Protein AF-0000000072580275 (afdb_homodimer)

pLDDT: mean 85.54, std 25.18, range [23.84, 98.94]

Secondary structure (DSSP, 8-state):
----------------------------------EEEEEEE-HHHHTTSS--HHHHHHHHHHHHTT-EEEEEEEE-SSHHHHHHHHHHHHHHT-SEEEEES--SSSTT--HHHHHHTT-SEE-HHHHHHHHHHHHTT-TTGGG----EEES-SSTT--EEEEE-SSHHHHHHHHHHHHHHHHHHHHHH-/----------------------------------EEEEEEE-HHHHTTSS--HHHHHHHHHHHHTT-EEEEEEEE-SSHHHHHHHHHHHHHHT-SEEEEES--SSSTT--HHHHHHTT-SEE-HHHHHHHHHHHHTT-TTGGG----EEES-SSTT--EEEEE-SSHHHHHHHHHHHHHHHHHHHHHH-

Solvent-accessible surface area (backbone atoms only — not comparable to full-atom values): 20279 Å² total; per-residue (Å²): 137,84,79,79,78,77,76,75,77,73,76,72,72,71,72,74,74,72,72,70,70,71,70,71,76,64,67,72,73,69,62,71,60,54,24,27,34,38,38,31,28,32,53,52,41,55,70,64,77,36,80,69,56,59,57,53,53,51,48,52,55,41,42,75,72,62,31,47,72,80,43,80,46,66,32,44,56,32,56,63,60,47,41,53,52,52,52,49,41,55,73,69,53,29,37,29,38,38,33,32,18,26,18,48,66,49,84,46,29,30,45,33,66,48,48,62,74,62,38,71,43,75,38,62,69,58,42,47,49,28,37,57,53,28,50,77,78,33,81,56,40,40,57,38,54,42,44,34,25,23,46,38,84,39,66,71,19,23,39,36,38,42,23,34,69,44,62,68,44,32,50,35,36,48,54,48,48,63,70,46,36,71,69,52,48,62,43,24,78,131,85,75,78,75,72,77,70,76,71,75,74,72,71,73,74,75,74,70,71,71,70,72,73,77,66,69,73,75,70,62,69,62,55,24,27,34,38,39,32,29,31,53,51,42,54,71,63,78,37,80,69,55,58,57,53,53,50,49,51,55,41,42,75,72,62,31,47,71,79,44,79,46,67,32,43,57,32,55,65,60,46,42,51,51,53,52,49,43,54,72,71,54,31,38,29,38,38,33,32,20,27,16,48,85,52,93,45,30,31,44,33,66,50,49,61,73,62,38,71,43,75,37,61,43,45,40,49,48,28,39,57,54,27,49,77,80,34,93,63,40,73,57,46,56,42,45,35,25,22,47,38,55,41,67,71,18,26,40,38,37,43,22,36,68,44,61,67,45,32,50,34,35,49,53,49,48,64,62,37,36,70,68,50,49,65,39,23,77

Organism: Corynebacterium urealyticum (strain ATCC 43042 / DSM 7109) (NCBI:txid504474)

Nearest PDB structures (foldseek):
  4twg-assembly1_A  TM=9.268E-01  e=1.876E-14  Mycobacterium ulcerans Agy99
  8byr-assembly1_F  TM=9.409E-01  e=1.252E-13  Mycolicibacterium smegmatis
  4twg-assembly2_F  TM=9.055E-01  e=4.163E-13  Mycobacterium ulcerans Agy99
  4lhb-assembly1_C  TM=9.079E-01  e=1.494E-10  Pyrococcus furiosus DSM 3638
  1di7-assembly1_A  TM=8.496E-01  e=2.268E-09  Escherichia coli

Foldseek 3Di:
DDDPPPVPPPPPPPPPPCPVPPPVCCVVCVVLAQEEEEEEEAPCVVVPVDPPPLQVVLVVLSVVLRYHYPYGYYDYFAQVRLLVVVVVCLVVLHQEYEYEALFADDPRSCNQVSVVVQADFWDVVLVVQLLVLLVVPDPCSVRGNWTWHWSDQAASIHIYTYFYNDSSRSVSSVVSCSVCVVVSVVRHD/DPDPPPPPPPPPVPPPPPPPPPPPPCPVCVVLAQEEEEEEEAPCCVVPVDPPPLQVVLVVVSVVLRYHYPYGYYDYFAQVRLLVVVVVCLVVLHQEYEYEALFADDPRSCNQVSVVVQADFWDVVLVVQLLVLLVVPPVCSVRGNWTWHWSDQAASIHTYTYFYNDSSRSVSSVVSCSVCVVVSVVRHD

Radius of gyration: 34.38 Å; Cα contacts (8 Å, |Δi|>4): 688; chains: 2; bounding box: 122×124×110 Å

InterPro domains:
  IPR001453 MoaB/Mog domain [PF00994] (38-178)
  IPR001453 MoaB/Mog domain [SM00852] (37-184)
  IPR036425 MoaB/Mog-like domain superfamily [G3DSA:3.40.980.10] (28-189)
  IPR036425 MoaB/Mog-like domain superfamily [SSF53218] (35-188)
  IPR051920 Molybdopterin Adenylyltransferase/MoaC-Related [PTHR43764] (35-181)

Sequence (378 aa):
MSGTDQHNNAAQRKSADTTQRKIADSRDDTAHRKSAKIVVVSDRIAGGERENTIGQDAAAILQEAGFSVTDLLVVPEGAEPIRKELERGIADGVTLLLTCGGTGLGPRNLTPEETLKVISTRLETVETQVLVEGLKNTPKASMSRGVIGLTSREPGGTLVVNASSSSGGMRDCLKVILAVWPSISGWIRMSGTDQHNNAAQRKSADTTQRKIADSRDDTAHRKSAKIVVVSDRIAGGERENTIGQDAAAILQEAGFSVTDLLVVPEGAEPIRKELERGIADGVTLLLTCGGTGLGPRNLTPEETLKVISTRLETVETQVLVEGLKNTPKASMSRGVIGLTSREPGGTLVVNASSSSGGMRDCLKVILAVWPSISGWIR

Structure (mmCIF, N/CA/C/O backbone):
data_AF-0000000072580275-model_v1
#
loop_
_entity.id
_entity.type
_entity.pdbx_description
1 polymer 'Putative molybdopterin biosynthesis enzyme'
#
loop_
_atom_site.group_PDB
_atom_site.id
_atom_site.type_symbol
_atom_site.label_atom_id
_atom_site.label_alt_id
_atom_site.label_comp_id
_atom_site.label_asym_id
_atom_site.label_entity_id
_atom_site.label_seq_id
_atom_site.pdbx_PDB_ins_code
_atom_site.Cartn_x
_atom_site.Cartn_y
_atom_site.Cartn_z
_atom_site.occupancy
_atom_site.B_iso_or_equiv
_atom_site.auth_seq_id
_atom_site.auth_comp_id
_atom_site.auth_asym_id
_atom_site.auth_atom_id
_atom_site.pdbx_PDB_model_num
ATOM 1 N N . MET A 1 1 ? 51.438 -92.312 -39.844 1 28.88 1 MET A N 1
ATOM 2 C CA . MET A 1 1 ? 50.219 -91.938 -40.531 1 28.88 1 MET A CA 1
ATOM 3 C C . MET A 1 1 ? 49.406 -90.938 -39.656 1 28.88 1 MET A C 1
ATOM 5 O O . MET A 1 1 ? 48.312 -91.25 -39.219 1 28.88 1 MET A O 1
ATOM 9 N N . SER A 1 2 ? 50.156 -90.25 -38.688 1 30.02 2 SER A N 1
ATOM 10 C CA . SER A 1 2 ? 49.812 -89.438 -37.5 1 30.02 2 SER A CA 1
ATOM 11 C C . SER A 1 2 ? 49 -88.188 -37.906 1 30.02 2 SER A C 1
ATOM 13 O O . SER A 1 2 ? 49.375 -87.5 -38.844 1 30.02 2 SER A O 1
ATOM 15 N N . GLY A 1 3 ? 47.688 -88.188 -37.656 1 27.08 3 GLY A N 1
ATOM 16 C CA . GLY A 1 3 ? 46.469 -87.438 -37.875 1 27.08 3 GLY A CA 1
ATOM 17 C C . GLY A 1 3 ? 46.531 -86 -37.344 1 27.08 3 GLY A C 1
ATOM 18 O O . GLY A 1 3 ? 46.844 -85.812 -36.188 1 27.08 3 GLY A O 1
ATOM 19 N N . THR A 1 4 ? 47 -85.062 -38.188 1 30.25 4 THR A N 1
ATOM 20 C CA . THR A 1 4 ? 47.219 -83.625 -38.094 1 30.25 4 THR A CA 1
ATOM 21 C C . THR A 1 4 ? 45.938 -82.875 -37.719 1 30.25 4 THR A C 1
ATOM 23 O O . THR A 1 4 ? 45 -82.812 -38.531 1 30.25 4 THR A O 1
ATOM 26 N N . ASP A 1 5 ? 45.438 -83.188 -36.469 1 28.62 5 ASP A N 1
ATOM 27 C CA . ASP A 1 5 ? 44.156 -82.688 -35.938 1 28.62 5 ASP A CA 1
ATOM 28 C C . ASP A 1 5 ? 44.156 -81.188 -35.938 1 28.62 5 ASP A C 1
ATOM 30 O O . ASP A 1 5 ? 44.969 -80.562 -35.219 1 28.62 5 ASP A O 1
ATOM 34 N N . GLN A 1 6 ? 44.062 -80.5 -37.156 1 27.66 6 GLN A N 1
ATOM 35 C CA . GLN A 1 6 ? 43.969 -79.125 -37.406 1 27.66 6 GLN A CA 1
ATOM 36 C C . GLN A 1 6 ? 42.812 -78.5 -36.625 1 27.66 6 GLN A C 1
ATOM 38 O O . GLN A 1 6 ? 41.625 -78.688 -36.969 1 27.66 6 GLN A O 1
ATOM 43 N N . HIS A 1 7 ? 42.781 -78.625 -35.25 1 29.89 7 HIS A N 1
ATOM 44 C CA . HIS A 1 7 ? 41.719 -78.125 -34.406 1 29.89 7 HIS A CA 1
ATOM 45 C C . HIS A 1 7 ? 41.531 -76.625 -34.656 1 29.89 7 HIS A C 1
ATOM 47 O O . HIS A 1 7 ? 42.438 -75.812 -34.406 1 29.89 7 HIS A O 1
ATOM 53 N N . ASN A 1 8 ? 40.875 -76.25 -35.812 1 25.53 8 ASN A N 1
ATOM 54 C CA . ASN A 1 8 ? 40.438 -74.938 -36.219 1 25.53 8 ASN A CA 1
ATOM 55 C C . ASN A 1 8 ? 39.656 -74.25 -35.094 1 25.53 8 ASN A C 1
ATOM 57 O O . ASN A 1 8 ? 38.594 -74.688 -34.688 1 25.53 8 ASN A O 1
ATOM 61 N N . ASN A 1 9 ? 40.406 -73.75 -34.062 1 27.16 9 ASN A N 1
ATOM 62 C CA . ASN A 1 9 ? 39.938 -72.938 -32.938 1 27.16 9 ASN A CA 1
ATOM 63 C C . ASN A 1 9 ? 39.094 -71.75 -33.406 1 27.16 9 ASN A C 1
ATOM 65 O O . ASN A 1 9 ? 39.625 -70.812 -33.969 1 27.16 9 ASN A O 1
ATOM 69 N N . ALA A 1 10 ? 37.969 -72.125 -34.125 1 25.81 10 ALA A N 1
ATOM 70 C CA . ALA A 1 10 ? 36.969 -71.125 -34.5 1 25.81 10 ALA A CA 1
ATOM 71 C C . ALA A 1 10 ? 36.688 -70.188 -33.344 1 25.81 10 ALA A C 1
ATOM 73 O O . ALA A 1 10 ? 36.312 -70.625 -32.25 1 25.81 10 ALA A O 1
ATOM 74 N N . ALA A 1 11 ? 37.5 -69.062 -33.25 1 26.55 11 ALA A N 1
ATOM 75 C CA . ALA A 1 11 ? 37.375 -67.812 -32.531 1 26.55 11 ALA A CA 1
ATOM 76 C C . ALA A 1 11 ? 35.938 -67.25 -32.594 1 26.55 11 ALA A C 1
ATOM 78 O O . ALA A 1 11 ? 35.5 -66.875 -33.688 1 26.55 11 ALA A O 1
ATOM 79 N N . GLN A 1 12 ? 34.938 -68 -31.938 1 25.28 12 GLN A N 1
ATOM 80 C CA . GLN A 1 12 ? 33.594 -67.562 -31.719 1 25.28 12 GLN A CA 1
ATOM 81 C C . GLN A 1 12 ? 33.562 -66.062 -31.297 1 25.28 12 GLN A C 1
ATOM 83 O O . GLN A 1 12 ? 34.125 -65.75 -30.25 1 25.28 12 GLN A O 1
ATOM 88 N N . ARG A 1 13 ? 33.812 -65.188 -32.219 1 23.88 13 ARG A N 1
ATOM 89 C CA . ARG A 1 13 ? 33.562 -63.781 -32.031 1 23.88 13 ARG A CA 1
ATOM 90 C C . ARG A 1 13 ? 32.219 -63.531 -31.359 1 23.88 13 ARG A C 1
ATOM 92 O O . ARG A 1 13 ? 31.172 -63.75 -31.984 1 23.88 13 ARG A O 1
ATOM 99 N N . LYS A 1 14 ? 32 -64.188 -30.203 1 27.86 14 LYS A N 1
ATOM 100 C CA . LYS A 1 14 ? 30.797 -63.75 -29.469 1 27.86 14 LYS A CA 1
ATOM 101 C C . LYS A 1 14 ? 30.562 -62.25 -29.578 1 27.86 14 LYS A C 1
ATOM 103 O O . LYS A 1 14 ? 31.438 -61.469 -29.203 1 27.86 14 LYS A O 1
ATOM 108 N N . SER A 1 15 ? 29.984 -61.875 -30.734 1 26.22 15 SER A N 1
ATOM 109 C CA . SER A 1 15 ? 29.438 -60.531 -30.891 1 26.22 15 SER A CA 1
ATOM 110 C C . SER A 1 15 ? 28.734 -60.062 -29.625 1 26.22 15 SER A C 1
ATOM 112 O O . SER A 1 15 ? 27.859 -60.75 -29.094 1 26.22 15 SER A O 1
ATOM 114 N N . ALA A 1 16 ? 29.5 -59.438 -28.656 1 29.45 16 ALA A N 1
ATOM 115 C CA . ALA A 1 16 ? 28.984 -58.656 -27.531 1 29.45 16 ALA A CA 1
ATOM 116 C C . ALA A 1 16 ? 27.703 -57.938 -27.891 1 29.45 16 ALA A C 1
ATOM 118 O O . ALA A 1 16 ? 27.703 -57.094 -28.812 1 29.45 16 ALA A O 1
ATOM 119 N N . ASP A 1 17 ? 26.562 -58.719 -27.938 1 28.27 17 ASP A N 1
ATOM 120 C CA . ASP A 1 17 ? 25.234 -58.094 -27.906 1 28.27 17 ASP A CA 1
ATOM 121 C C . ASP A 1 17 ? 25.219 -56.875 -27.016 1 28.27 17 ASP A C 1
ATOM 123 O O . ASP A 1 17 ? 25.406 -56.969 -25.797 1 28.27 17 ASP A O 1
ATOM 127 N N . THR A 1 18 ? 25.938 -55.781 -27.422 1 29.75 18 THR A N 1
ATOM 128 C CA . THR A 1 18 ? 25.703 -54.469 -26.812 1 29.75 18 THR A CA 1
ATOM 129 C C . THR A 1 18 ? 24.219 -54.219 -26.609 1 29.75 18 THR A C 1
ATOM 131 O O . THR A 1 18 ? 23.484 -54.031 -27.578 1 29.75 18 THR A O 1
ATOM 134 N N . THR A 1 19 ? 23.516 -55.125 -25.922 1 28.88 19 THR A N 1
ATOM 135 C CA . THR A 1 19 ? 22.188 -54.688 -25.516 1 28.88 19 THR A CA 1
ATOM 136 C C . THR A 1 19 ? 22.219 -53.219 -25.047 1 28.88 19 THR A C 1
ATOM 138 O O . THR A 1 19 ? 22.781 -52.906 -23.984 1 28.88 19 THR A O 1
ATOM 141 N N . GLN A 1 20 ? 22.531 -52.25 -25.906 1 30.12 20 GLN A N 1
ATOM 142 C CA . GLN A 1 20 ? 22.203 -50.875 -25.578 1 30.12 20 GLN A CA 1
ATOM 143 C C . GLN A 1 20 ? 20.844 -50.75 -24.891 1 30.12 20 GLN A C 1
ATOM 145 O O . GLN A 1 20 ? 19.812 -51.031 -25.5 1 30.12 20 GLN A O 1
ATOM 150 N N . ARG A 1 21 ? 20.766 -51.281 -23.656 1 29.23 21 ARG A N 1
ATOM 151 C CA . ARG A 1 21 ? 19.594 -50.875 -22.891 1 29.23 21 ARG A CA 1
ATOM 152 C C . ARG A 1 21 ? 19.203 -49.438 -23.219 1 29.23 21 ARG A C 1
ATOM 154 O O . ARG A 1 21 ? 19.969 -48.5 -22.984 1 29.23 21 ARG A O 1
ATOM 161 N N . LYS A 1 22 ? 18.391 -49.25 -24.266 1 31.67 22 LYS A N 1
ATOM 162 C CA . LYS A 1 22 ? 17.609 -48.031 -24.359 1 31.67 22 LYS A CA 1
ATOM 163 C C . LYS A 1 22 ? 17.219 -47.531 -22.969 1 31.67 22 LYS A C 1
ATOM 165 O O . LYS A 1 22 ? 16.453 -48.156 -22.266 1 31.67 22 LYS A O 1
ATOM 170 N N . ILE A 1 23 ? 18.172 -47.062 -22.172 1 31.95 23 ILE A N 1
ATOM 171 C CA . ILE A 1 23 ? 17.688 -46.219 -21.094 1 31.95 23 ILE A CA 1
ATOM 172 C C . ILE A 1 23 ? 16.453 -45.438 -21.562 1 31.95 23 ILE A C 1
ATOM 174 O O . ILE A 1 23 ? 16.531 -44.625 -22.469 1 31.95 23 ILE A O 1
ATOM 178 N N . ALA A 1 24 ? 15.359 -46.125 -21.688 1 32.94 24 ALA A N 1
ATOM 179 C CA . ALA A 1 24 ? 14.109 -45.375 -21.781 1 32.94 24 ALA A CA 1
ATOM 180 C C . ALA A 1 24 ? 14.156 -44.125 -20.922 1 32.94 24 ALA A C 1
ATOM 182 O O . ALA A 1 24 ? 14.305 -44.188 -19.703 1 32.94 24 ALA A O 1
ATOM 183 N N . ASP A 1 25 ? 14.883 -43.094 -21.297 1 33.78 25 ASP A N 1
ATOM 184 C CA . ASP A 1 25 ? 14.703 -41.75 -20.797 1 33.78 25 ASP A CA 1
ATOM 185 C C . ASP A 1 25 ? 13.242 -41.469 -20.453 1 33.78 25 ASP A C 1
ATOM 187 O O . ASP A 1 25 ? 12.477 -41 -21.297 1 33.78 25 ASP A O 1
ATOM 191 N N . SER A 1 26 ? 12.43 -42.406 -20.062 1 34.19 26 SER A N 1
ATOM 192 C CA . SER A 1 26 ? 11.125 -42.125 -19.469 1 34.19 26 SER A CA 1
ATOM 193 C C . SER A 1 26 ? 11.18 -40.938 -18.516 1 34.19 26 SER A C 1
ATOM 195 O O . SER A 1 26 ? 11.125 -41.125 -17.297 1 34.19 26 SER A O 1
ATOM 197 N N . ARG A 1 27 ? 12.273 -40.219 -18.5 1 35.81 27 ARG A N 1
ATOM 198 C CA . ARG A 1 27 ? 12 -39 -17.766 1 35.81 27 ARG A CA 1
ATOM 199 C C . ARG A 1 27 ? 10.555 -38.562 -17.953 1 35.81 27 ARG A C 1
ATOM 201 O O . ARG A 1 27 ? 10.133 -38.312 -19.094 1 35.81 27 ARG A O 1
ATOM 208 N N . ASP A 1 28 ? 9.609 -39.312 -17.391 1 35.88 28 ASP A N 1
ATOM 209 C CA . ASP A 1 28 ? 8.25 -38.844 -17.219 1 35.88 28 ASP A CA 1
ATOM 210 C C . ASP A 1 28 ? 8.195 -37.312 -17.312 1 35.88 28 ASP A C 1
ATOM 212 O O . ASP A 1 28 ? 8.812 -36.625 -16.5 1 35.88 28 ASP A O 1
ATOM 216 N N . ASP A 1 29 ? 8.461 -36.656 -18.359 1 38.41 29 ASP A N 1
ATOM 217 C CA . ASP A 1 29 ? 8.211 -35.281 -18.703 1 38.41 29 ASP A CA 1
ATOM 218 C C . ASP A 1 29 ? 7.105 -34.688 -17.812 1 38.41 29 ASP A C 1
ATOM 220 O O . ASP A 1 29 ? 5.926 -34.781 -18.172 1 38.41 29 ASP A O 1
ATOM 224 N N . THR A 1 30 ? 6.805 -35.156 -16.672 1 39.53 30 THR A N 1
ATOM 225 C CA . THR A 1 30 ? 5.945 -34.375 -15.789 1 39.53 30 THR A CA 1
ATOM 226 C C . THR A 1 30 ? 6.109 -32.875 -16.062 1 39.53 30 THR A C 1
ATOM 228 O O . THR A 1 30 ? 7.109 -32.281 -15.656 1 39.53 30 THR A O 1
ATOM 231 N N . ALA A 1 31 ? 6.293 -32.438 -17.219 1 43.94 31 ALA A N 1
ATOM 232 C CA . ALA A 1 31 ? 6.125 -31.047 -17.625 1 43.94 31 ALA A CA 1
ATOM 233 C C . ALA A 1 31 ? 5.453 -30.234 -16.516 1 43.94 31 ALA A C 1
ATOM 235 O O . ALA A 1 31 ? 4.305 -30.5 -16.156 1 43.94 31 ALA A O 1
ATOM 236 N N . HIS A 1 32 ? 6.086 -30.094 -15.469 1 53.81 32 HIS A N 1
ATOM 237 C CA . HIS A 1 32 ? 5.613 -29.203 -14.422 1 53.81 32 HIS A CA 1
ATOM 238 C C . HIS A 1 32 ? 4.625 -28.172 -14.977 1 53.81 32 HIS A C 1
ATOM 240 O O . HIS A 1 32 ? 5.012 -27.281 -15.742 1 53.81 32 HIS A O 1
ATOM 246 N N . ARG A 1 33 ? 3.334 -28.672 -15.297 1 71.38 33 ARG A N 1
ATOM 247 C CA . ARG A 1 33 ? 2.152 -28.062 -15.898 1 71.38 33 ARG A CA 1
ATOM 248 C C . ARG A 1 33 ? 1.802 -26.75 -15.219 1 71.38 33 ARG A C 1
ATOM 250 O O . ARG A 1 33 ? 2.012 -26.594 -14.016 1 71.38 33 ARG A O 1
ATOM 257 N N . LYS A 1 34 ? 1.713 -25.766 -16.109 1 91.06 34 LYS A N 1
ATOM 258 C CA . LYS A 1 34 ? 1.083 -24.5 -15.75 1 91.06 34 LYS A CA 1
ATOM 259 C C . LYS A 1 34 ? -0.253 -24.734 -15.047 1 91.06 34 LYS A C 1
ATOM 261 O O . LYS A 1 34 ? -1.281 -24.906 -15.703 1 91.06 34 LYS A O 1
ATOM 266 N N . SER A 1 35 ? -0.104 -24.938 -13.711 1 96.88 35 SER A N 1
ATOM 267 C CA . SER A 1 35 ? -1.334 -25.109 -12.945 1 96.88 35 SER A CA 1
ATOM 268 C C . SER A 1 35 ? -1.587 -23.906 -12.031 1 96.88 35 SER A C 1
ATOM 270 O O . SER A 1 35 ? -0.645 -23.25 -11.586 1 96.88 35 SER A O 1
ATOM 272 N N . ALA A 1 36 ? -2.898 -23.656 -11.852 1 98.38 36 ALA A N 1
ATOM 273 C CA . ALA A 1 36 ? -3.246 -22.5 -11.023 1 98.38 36 ALA A CA 1
ATOM 274 C C . ALA A 1 36 ? -4.391 -22.844 -10.07 1 98.38 36 ALA A C 1
ATOM 276 O O . ALA A 1 36 ? -5.34 -23.531 -10.445 1 98.38 36 ALA A O 1
ATOM 277 N N . LYS A 1 37 ? -4.207 -22.438 -8.891 1 98.75 37 LYS A N 1
ATOM 278 C CA . LYS A 1 37 ? -5.297 -22.375 -7.922 1 98.75 37 LYS A CA 1
ATOM 279 C C . LYS A 1 37 ? -5.734 -20.938 -7.695 1 98.75 37 LYS A C 1
ATOM 281 O O . LYS A 1 37 ? -4.902 -20.047 -7.516 1 98.75 37 LYS A O 1
ATOM 286 N N . ILE A 1 38 ? -7.066 -20.719 -7.727 1 98.88 38 ILE A N 1
ATOM 287 C CA . ILE A 1 38 ? -7.637 -19.391 -7.504 1 98.88 38 ILE A CA 1
ATOM 288 C C . ILE A 1 38 ? -8.445 -19.391 -6.211 1 98.88 38 ILE A C 1
ATOM 290 O O . ILE A 1 38 ? -9.328 -20.234 -6.023 1 98.88 38 ILE A O 1
ATOM 294 N N . VAL A 1 39 ? -8.109 -18.484 -5.359 1 98.88 39 VAL A N 1
ATOM 295 C CA . VAL A 1 39 ? -8.836 -18.312 -4.102 1 98.88 39 VAL A CA 1
ATOM 296 C C . VAL A 1 39 ? -9.406 -16.906 -4.027 1 98.88 39 VAL A C 1
ATOM 298 O O . VAL A 1 39 ? -8.656 -15.93 -3.914 1 98.88 39 VAL A O 1
ATOM 301 N N . VAL A 1 40 ? -10.703 -16.781 -4.102 1 98.81 40 VAL A N 1
ATOM 302 C CA . VAL A 1 40 ? -11.367 -15.492 -3.908 1 98.81 40 VAL A CA 1
ATOM 303 C C . VAL A 1 40 ? -11.633 -15.266 -2.422 1 98.81 40 VAL A C 1
ATOM 305 O O . VAL A 1 40 ? -12.211 -16.125 -1.751 1 98.81 40 VAL A O 1
ATOM 308 N N . VAL A 1 41 ? -11.188 -14.156 -1.914 1 98.69 41 VAL A N 1
ATOM 309 C CA . VAL A 1 41 ? -11.297 -13.82 -0.497 1 98.69 41 VAL A CA 1
ATOM 310 C C . VAL A 1 41 ? -12.297 -12.688 -0.309 1 98.69 41 VAL A C 1
ATOM 312 O O . VAL A 1 41 ? -11.984 -11.523 -0.576 1 98.69 41 VAL A O 1
ATOM 315 N N . SER A 1 42 ? -13.477 -13 0.16 1 98.06 42 SER A N 1
ATOM 316 C CA . SER A 1 42 ? -14.547 -12.016 0.295 1 98.06 42 SER A CA 1
ATOM 317 C C . SER A 1 42 ? -15.672 -12.539 1.182 1 98.06 42 SER A C 1
ATOM 319 O O . SER A 1 42 ? -16.266 -13.578 0.888 1 98.06 42 SER A O 1
ATOM 321 N N . ASP A 1 43 ? -16.016 -11.797 2.197 1 96.94 43 ASP A N 1
ATOM 322 C CA . ASP A 1 43 ? -17.141 -12.148 3.055 1 96.94 43 ASP A CA 1
ATOM 323 C C . ASP A 1 43 ? -18.453 -12.148 2.27 1 96.94 43 ASP A C 1
ATOM 325 O O . ASP A 1 43 ? -19.281 -13.047 2.416 1 96.94 43 ASP A O 1
ATOM 329 N N . ARG A 1 44 ? -18.609 -11.133 1.39 1 94.88 44 ARG A N 1
ATOM 330 C CA . ARG A 1 44 ? -19.875 -10.953 0.671 1 94.88 44 ARG A CA 1
ATOM 331 C C . ARG A 1 44 ? -20.094 -12.078 -0.338 1 94.88 44 ARG A C 1
ATOM 333 O O . ARG A 1 44 ? -21.219 -12.516 -0.551 1 94.88 44 ARG A O 1
ATOM 340 N N . ILE A 1 45 ? -19.078 -12.547 -0.943 1 96.19 45 ILE A N 1
ATOM 341 C CA . ILE A 1 45 ? -19.219 -13.641 -1.907 1 96.19 45 ILE A CA 1
ATOM 342 C C . ILE A 1 45 ? -19.328 -14.969 -1.171 1 96.19 45 ILE A C 1
ATOM 344 O O . ILE A 1 45 ? -20.188 -15.789 -1.501 1 96.19 45 ILE A O 1
ATOM 348 N N . ALA A 1 46 ? -18.516 -15.133 -0.178 1 96 46 ALA A N 1
ATOM 349 C CA . ALA A 1 46 ? -18.562 -16.359 0.608 1 96 46 ALA A CA 1
ATOM 350 C C . ALA A 1 46 ? -19.938 -16.547 1.25 1 96 46 ALA A C 1
ATOM 352 O O . ALA A 1 46 ? -20.406 -17.688 1.387 1 96 46 ALA A O 1
ATOM 353 N N . GLY A 1 47 ? -20.531 -15.406 1.581 1 95.38 47 GLY A N 1
ATOM 354 C CA . GLY A 1 47 ? -21.828 -15.453 2.223 1 95.38 47 GLY A CA 1
ATOM 355 C C . GLY A 1 47 ? -22.984 -15.531 1.234 1 95.38 47 GLY A C 1
ATOM 356 O O . GLY A 1 47 ? -24.141 -15.633 1.632 1 95.38 47 GLY A O 1
ATOM 357 N N . GLY A 1 48 ? -22.703 -15.391 -0.06 1 93.94 48 GLY A N 1
ATOM 358 C CA . GLY A 1 48 ? -23.703 -15.547 -1.103 1 93.94 48 GLY A CA 1
ATOM 359 C C . GLY A 1 48 ? -24.359 -14.234 -1.495 1 93.94 48 GLY A C 1
ATOM 360 O O . GLY A 1 48 ? -25.328 -14.227 -2.268 1 93.94 48 GLY A O 1
ATOM 361 N N . GLU A 1 49 ? -23.875 -13.094 -0.94 1 93 49 GLU A N 1
ATOM 362 C CA . GLU A 1 49 ? -24.469 -11.789 -1.222 1 93 49 GLU A CA 1
ATOM 363 C C . GLU A 1 49 ? -24.078 -11.305 -2.619 1 93 49 GLU A C 1
ATOM 365 O O . GLU A 1 49 ? -24.781 -10.477 -3.207 1 93 49 GLU A O 1
ATOM 370 N N . ARG A 1 50 ? -23.016 -11.805 -3.074 1 91.75 50 ARG A N 1
ATOM 371 C CA . ARG A 1 50 ? -22.516 -11.422 -4.391 1 91.75 50 ARG A CA 1
ATOM 372 C C . ARG A 1 50 ? -22.062 -12.641 -5.184 1 91.75 50 ARG A C 1
ATOM 374 O O . ARG A 1 50 ? -21.562 -13.609 -4.609 1 91.75 50 ARG A O 1
ATOM 381 N N . GLU A 1 51 ? -22.281 -12.602 -6.43 1 92.25 51 GLU A N 1
ATOM 382 C CA . GLU A 1 51 ? -21.797 -13.656 -7.309 1 92.25 51 GLU A CA 1
ATOM 383 C C . GLU A 1 51 ? -20.266 -13.609 -7.434 1 92.25 51 GLU A C 1
ATOM 385 O O . GLU A 1 51 ? -19.672 -12.539 -7.324 1 92.25 51 GLU A O 1
ATOM 390 N N . ASN A 1 52 ? -19.688 -14.758 -7.621 1 93.75 52 ASN A N 1
ATOM 391 C CA . ASN A 1 52 ? -18.234 -14.852 -7.766 1 93.75 52 ASN A CA 1
ATOM 392 C C . ASN A 1 52 ? -17.797 -14.586 -9.203 1 93.75 52 ASN A C 1
ATOM 394 O O . ASN A 1 52 ? -17.234 -15.469 -9.859 1 93.75 52 ASN A O 1
ATOM 398 N N . THR A 1 53 ? -17.906 -13.422 -9.695 1 95.62 53 THR A N 1
ATOM 399 C CA . THR A 1 53 ? -17.547 -13.07 -11.062 1 95.62 53 THR A CA 1
ATOM 400 C C . THR A 1 53 ? -16.031 -12.914 -11.195 1 95.62 53 THR A C 1
ATOM 402 O O . THR A 1 53 ? -15.461 -13.273 -12.227 1 95.62 53 THR A O 1
ATOM 405 N N . ILE A 1 54 ? -15.414 -12.469 -10.195 1 97.25 54 ILE A N 1
ATOM 406 C CA . ILE A 1 54 ? -13.984 -12.203 -10.281 1 97.25 54 ILE A CA 1
ATOM 407 C C . ILE A 1 54 ? -13.219 -13.516 -10.43 1 97.25 54 ILE A C 1
ATOM 409 O O . ILE A 1 54 ? -12.273 -13.602 -11.219 1 97.25 54 ILE A O 1
ATOM 413 N N . GLY A 1 55 ? -13.602 -14.547 -9.711 1 97.88 55 GLY A N 1
ATOM 414 C CA . GLY A 1 55 ? -12.984 -15.859 -9.844 1 97.88 55 GLY A CA 1
ATOM 415 C C . GLY A 1 55 ? -13.141 -16.453 -11.227 1 97.88 55 GLY A C 1
ATOM 416 O O . GLY A 1 55 ? -12.188 -16.984 -11.797 1 97.88 55 GLY A O 1
ATOM 417 N N . GLN A 1 56 ? -14.336 -16.344 -11.75 1 97.56 56 GLN A N 1
ATOM 418 C CA . GLN A 1 56 ? -14.617 -16.859 -13.078 1 97.56 56 GLN A CA 1
ATOM 419 C C . GLN A 1 56 ? -13.812 -16.125 -14.148 1 97.56 56 GLN A C 1
ATOM 421 O O . GLN A 1 56 ? -13.25 -16.75 -15.047 1 97.56 56 GLN A O 1
ATOM 426 N N . ASP A 1 57 ? -13.773 -14.844 -14.023 1 98.25 57 ASP A N 1
ATOM 427 C CA . ASP A 1 57 ? -12.992 -14.031 -14.953 1 98.25 57 ASP A CA 1
ATOM 428 C C . ASP A 1 57 ? -11.508 -14.391 -14.891 1 98.25 57 ASP A C 1
ATOM 430 O O . ASP A 1 57 ? -10.859 -14.547 -15.93 1 98.25 57 ASP A O 1
ATOM 434 N N . ALA A 1 58 ? -10.984 -14.516 -13.68 1 98.75 58 ALA A N 1
ATOM 435 C CA . ALA A 1 58 ? -9.578 -14.883 -13.508 1 98.75 58 ALA A CA 1
ATOM 436 C C . ALA A 1 58 ? -9.281 -16.25 -14.117 1 98.75 58 ALA A C 1
ATOM 438 O O . ALA A 1 58 ? -8.266 -16.422 -14.789 1 98.75 58 ALA A O 1
ATOM 439 N N . ALA A 1 59 ? -10.211 -17.172 -13.891 1 98.62 59 ALA A N 1
ATOM 440 C CA . ALA A 1 59 ? -10.055 -18.516 -14.445 1 98.62 59 ALA A CA 1
ATOM 441 C C . ALA A 1 59 ? -10.008 -18.469 -15.969 1 98.62 59 ALA A C 1
ATOM 443 O O . ALA A 1 59 ? -9.164 -19.141 -16.578 1 98.62 59 ALA A O 1
ATOM 444 N N . ALA A 1 60 ? -10.859 -17.734 -16.531 1 98.56 60 ALA A N 1
ATOM 445 C CA . ALA A 1 60 ? -10.914 -17.625 -17.984 1 98.56 60 ALA A CA 1
ATOM 446 C C . ALA A 1 60 ? -9.617 -17.047 -18.547 1 98.56 60 ALA A C 1
ATOM 448 O O . ALA A 1 60 ? -9.078 -17.578 -19.531 1 98.56 60 ALA A O 1
ATOM 449 N N . ILE A 1 61 ? -9.07 -16.016 -17.938 1 98.69 61 ILE A N 1
ATOM 450 C CA . ILE A 1 61 ? -7.832 -15.367 -18.359 1 98.69 61 ILE A CA 1
ATOM 451 C C . ILE A 1 61 ? -6.676 -16.359 -18.266 1 98.69 61 ILE A C 1
ATOM 453 O O . ILE A 1 61 ? -5.879 -16.484 -19.203 1 98.69 61 ILE A O 1
ATOM 457 N N . LEU A 1 62 ? -6.621 -17.062 -17.156 1 98.56 62 LEU A N 1
ATOM 458 C CA . LEU A 1 62 ? -5.523 -18 -16.922 1 98.56 62 LEU A CA 1
ATOM 459 C C . LEU A 1 62 ? -5.609 -19.188 -17.875 1 98.56 62 LEU A C 1
ATOM 461 O O . LEU A 1 62 ? -4.594 -19.656 -18.391 1 98.56 62 LEU A O 1
ATOM 465 N N . GLN A 1 63 ? -6.848 -19.656 -18.094 1 98.19 63 GLN A N 1
ATOM 466 C CA . GLN A 1 63 ? -7.031 -20.75 -19.031 1 98.19 63 GLN A CA 1
ATOM 467 C C . GLN A 1 63 ? -6.637 -20.344 -20.453 1 98.19 63 GLN A C 1
ATOM 469 O O . GLN A 1 63 ? -5.977 -21.094 -21.156 1 98.19 63 GLN A O 1
ATOM 474 N N . GLU A 1 64 ? -7.012 -19.188 -20.797 1 98.06 64 GLU A N 1
ATOM 475 C CA . GLU A 1 64 ? -6.617 -18.672 -22.094 1 98.06 64 GLU A CA 1
ATOM 476 C C . GLU A 1 64 ? -5.098 -18.578 -22.219 1 98.06 64 GLU A C 1
ATOM 478 O O . GLU A 1 64 ? -4.543 -18.766 -23.297 1 98.06 64 GLU A O 1
ATOM 483 N N . ALA A 1 65 ? -4.445 -18.391 -21.125 1 97.62 65 ALA A N 1
ATOM 484 C CA . ALA A 1 65 ? -2.988 -18.266 -21.094 1 97.62 65 ALA A CA 1
ATOM 485 C C . ALA A 1 65 ? -2.326 -19.625 -20.969 1 97.62 65 ALA A C 1
ATOM 487 O O . ALA A 1 65 ? -1.102 -19.734 -20.859 1 97.62 65 ALA A O 1
ATOM 488 N N . GLY A 1 66 ? -3.111 -20.719 -20.906 1 96.69 66 GLY A N 1
ATOM 489 C CA . GLY A 1 66 ? -2.574 -22.062 -20.953 1 96.69 66 GLY A CA 1
ATOM 490 C C . GLY A 1 66 ? -2.451 -22.703 -19.578 1 96.69 66 GLY A C 1
ATOM 491 O O . GLY A 1 66 ? -1.864 -23.781 -19.453 1 96.69 66 GLY A O 1
ATOM 492 N N . PHE A 1 67 ? -2.951 -22.031 -18.562 1 97.38 67 PHE A N 1
ATOM 493 C CA . PHE A 1 67 ? -2.92 -22.641 -17.234 1 97.38 67 PHE A CA 1
ATOM 494 C C . PHE A 1 67 ? -4.039 -23.656 -17.062 1 97.38 67 PHE A C 1
ATOM 496 O O . PHE A 1 67 ? -5.156 -23.438 -17.547 1 97.38 67 PHE A O 1
ATOM 503 N N . SER A 1 68 ? -3.764 -24.75 -16.422 1 97.69 68 SER A N 1
ATOM 504 C CA . SER A 1 68 ? -4.809 -25.625 -15.891 1 97.69 68 SER A CA 1
ATOM 505 C C . SER A 1 68 ? -5.289 -25.141 -14.531 1 97.69 68 SER A C 1
ATOM 507 O O . SER A 1 68 ? -4.551 -25.219 -13.547 1 97.69 68 SER A O 1
ATOM 509 N N . VAL A 1 69 ? -6.5 -24.641 -14.453 1 98.19 69 VAL A N 1
ATOM 510 C CA . VAL A 1 69 ? -7.047 -24.188 -13.18 1 98.19 69 VAL A CA 1
ATOM 511 C C . VAL A 1 69 ? -7.555 -25.375 -12.375 1 98.19 69 VAL A C 1
ATOM 513 O O . VAL A 1 69 ? -8.594 -25.953 -12.695 1 98.19 69 VAL A O 1
ATOM 516 N N . THR A 1 70 ? -6.859 -25.703 -11.328 1 97.25 70 THR A N 1
ATOM 517 C CA . THR A 1 70 ? -7.145 -26.906 -10.555 1 97.25 70 THR A CA 1
ATOM 518 C C . THR A 1 70 ? -8.273 -26.656 -9.562 1 97.25 70 THR A C 1
ATOM 520 O O . THR A 1 70 ? -9.039 -27.562 -9.242 1 97.25 70 THR A O 1
ATOM 523 N N . ASP A 1 71 ? -8.297 -25.453 -9.031 1 97.75 71 ASP A N 1
ATOM 524 C CA . ASP A 1 71 ? -9.297 -25.078 -8.031 1 97.75 71 ASP A CA 1
ATOM 525 C C . ASP A 1 71 ? -9.688 -23.609 -8.164 1 97.75 71 ASP A C 1
ATOM 527 O O . ASP A 1 71 ? -8.844 -22.766 -8.469 1 97.75 71 ASP A O 1
ATOM 531 N N . LEU A 1 72 ? -10.891 -23.406 -8.031 1 98.25 72 LEU A N 1
ATOM 532 C CA . LEU A 1 72 ? -11.492 -22.094 -7.836 1 98.25 72 LEU A CA 1
ATOM 533 C C . LEU A 1 72 ? -12.398 -22.078 -6.613 1 98.25 72 LEU A C 1
ATOM 535 O O . LEU A 1 72 ? -13.469 -22.688 -6.629 1 98.25 72 LEU A O 1
ATOM 539 N N . LEU A 1 73 ? -11.953 -21.359 -5.586 1 97.88 73 LEU A N 1
ATOM 540 C CA . LEU A 1 73 ? -12.664 -21.391 -4.312 1 97.88 73 LEU A CA 1
ATOM 541 C C . LEU A 1 73 ? -12.922 -19.969 -3.805 1 97.88 73 LEU A C 1
ATOM 543 O O . LEU A 1 73 ? -12.25 -19.031 -4.215 1 97.88 73 LEU A O 1
ATOM 547 N N . VAL A 1 74 ? -13.93 -19.875 -2.979 1 98.5 74 VAL A N 1
ATOM 548 C CA . VAL A 1 74 ? -14.219 -18.641 -2.254 1 98.5 74 VAL A CA 1
ATOM 549 C C . VAL A 1 74 ? -14.078 -18.891 -0.751 1 98.5 74 VAL A C 1
ATOM 551 O O . VAL A 1 74 ? -14.586 -19.875 -0.224 1 98.5 74 VAL A O 1
ATOM 554 N N . VAL A 1 75 ? -13.383 -18.031 -0.095 1 98.62 75 VAL A N 1
ATOM 555 C CA . VAL A 1 75 ? -13.266 -18.125 1.356 1 98.62 75 VAL A CA 1
ATOM 556 C C . VAL A 1 75 ? -13.57 -16.766 1.986 1 98.62 75 VAL A C 1
ATOM 558 O O . VAL A 1 75 ? -13.453 -15.734 1.33 1 98.62 75 VAL A O 1
ATOM 561 N N . PRO A 1 76 ? -14.016 -16.75 3.256 1 98.31 76 PRO A N 1
ATOM 562 C CA . PRO A 1 76 ? -14.195 -15.477 3.955 1 98.31 76 PRO A CA 1
ATOM 563 C C . PRO A 1 76 ? -12.867 -14.789 4.285 1 98.31 76 PRO A C 1
ATOM 565 O O . PRO A 1 76 ? -11.812 -15.43 4.242 1 98.31 76 PRO A O 1
ATOM 568 N N . GLU A 1 77 ? -12.969 -13.477 4.52 1 97.69 77 GLU A N 1
ATOM 569 C CA . GLU A 1 77 ? -11.812 -12.758 5.031 1 97.69 77 GLU A CA 1
ATOM 570 C C . GLU A 1 77 ? -11.359 -13.312 6.375 1 97.69 77 GLU A C 1
ATOM 572 O O . GLU A 1 77 ? -12.125 -14.008 7.055 1 97.69 77 GLU A O 1
ATOM 577 N N . GLY A 1 78 ? -10.102 -12.984 6.762 1 97.56 78 GLY A N 1
ATOM 578 C CA . GLY A 1 78 ? -9.516 -13.5 7.988 1 97.56 78 GLY A CA 1
ATOM 579 C C . GLY A 1 78 ? -8.297 -14.367 7.742 1 97.56 78 GLY A C 1
ATOM 580 O O . GLY A 1 78 ? -8.055 -14.805 6.617 1 97.56 78 GLY A O 1
ATOM 581 N N . ALA A 1 79 ? -7.609 -14.695 8.789 1 98.25 79 ALA A N 1
ATOM 582 C CA . ALA A 1 79 ? -6.305 -15.344 8.68 1 98.25 79 ALA A CA 1
ATOM 583 C C . ALA A 1 79 ? -6.457 -16.828 8.367 1 98.25 79 ALA A C 1
ATOM 585 O O . ALA A 1 79 ? -5.887 -17.328 7.391 1 98.25 79 ALA A O 1
ATOM 586 N N . GLU A 1 80 ? -7.277 -17.484 9.07 1 98.44 80 GLU A N 1
ATOM 587 C CA . GLU A 1 80 ? -7.312 -18.938 9.039 1 98.44 80 GLU A CA 1
ATOM 588 C C . GLU A 1 80 ? -7.797 -19.453 7.688 1 98.44 80 GLU A C 1
ATOM 590 O O . GLU A 1 80 ? -7.172 -20.328 7.09 1 98.44 80 GLU A O 1
ATOM 595 N N . PRO A 1 81 ? -8.945 -18.906 7.195 1 98.5 81 PRO A N 1
ATOM 596 C CA . PRO A 1 81 ? -9.398 -19.438 5.906 1 98.5 81 PRO A CA 1
ATOM 597 C C . PRO A 1 81 ? -8.375 -19.234 4.789 1 98.5 81 PRO A C 1
ATOM 599 O O . PRO A 1 81 ? -8.219 -20.094 3.926 1 98.5 81 PRO A O 1
ATOM 602 N N . ILE A 1 82 ? -7.668 -18.156 4.793 1 98.56 82 ILE A N 1
ATOM 603 C CA . ILE A 1 82 ? -6.676 -17.828 3.775 1 98.56 82 ILE A CA 1
ATOM 604 C C . ILE A 1 82 ? -5.465 -18.75 3.922 1 98.56 82 ILE A C 1
ATOM 606 O O . ILE A 1 82 ? -5.016 -19.359 2.945 1 98.56 82 ILE A O 1
ATOM 610 N N . ARG A 1 83 ? -4.992 -18.859 5.125 1 98.69 83 ARG A N 1
ATOM 611 C CA . ARG A 1 83 ? -3.824 -19.672 5.422 1 98.69 83 ARG A CA 1
ATOM 612 C C . ARG A 1 83 ? -4.035 -21.109 4.957 1 98.69 83 ARG A C 1
ATOM 614 O O . ARG A 1 83 ? -3.162 -21.703 4.32 1 98.69 83 ARG A O 1
ATOM 621 N N . LYS A 1 84 ? -5.156 -21.625 5.273 1 98.69 84 LYS A N 1
ATOM 622 C CA . LYS A 1 84 ? -5.492 -23 4.91 1 98.69 84 LYS A CA 1
ATOM 623 C C . LYS A 1 84 ? -5.383 -23.219 3.402 1 98.69 84 LYS A C 1
ATOM 625 O O . LYS A 1 84 ? -4.793 -24.203 2.949 1 98.69 84 LYS A O 1
ATOM 630 N N . GLU A 1 85 ? -5.914 -22.297 2.648 1 98.56 85 GLU A N 1
ATOM 631 C CA . GLU A 1 85 ? -5.934 -22.469 1.199 1 98.56 85 GLU A CA 1
ATOM 632 C C . GLU A 1 85 ? -4.559 -22.219 0.591 1 98.56 85 GLU A C 1
ATOM 634 O O . GLU A 1 85 ? -4.188 -22.844 -0.399 1 98.56 85 GLU A O 1
ATOM 639 N N . LEU A 1 86 ? -3.801 -21.281 1.157 1 98.75 86 LEU A N 1
ATOM 640 C CA . LEU A 1 86 ?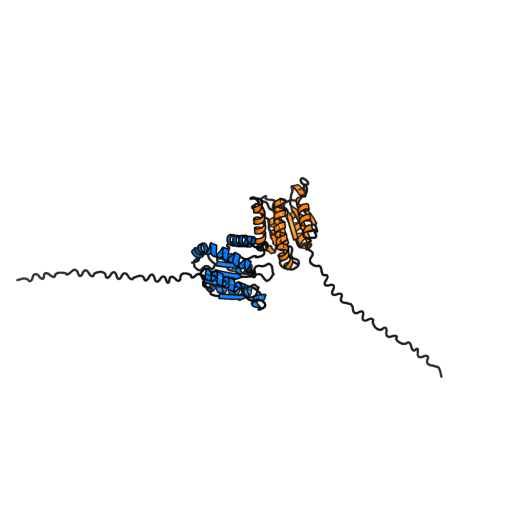 -2.424 -21.094 0.715 1 98.75 86 LEU A CA 1
ATOM 641 C C . LEU A 1 86 ? -1.608 -22.359 0.922 1 98.75 86 LEU A C 1
ATOM 643 O O . LEU A 1 86 ? -0.938 -22.828 -0 1 98.75 86 LEU A O 1
ATOM 647 N N . GLU A 1 87 ? -1.756 -22.922 2.084 1 98.62 87 GLU A N 1
ATOM 648 C CA . GLU A 1 87 ? -1.006 -24.125 2.426 1 98.62 87 GLU A CA 1
ATOM 649 C C . GLU A 1 87 ? -1.418 -25.297 1.546 1 98.62 87 GLU A C 1
ATOM 651 O O . GLU A 1 87 ? -0.568 -26.062 1.08 1 98.62 87 GLU A O 1
ATOM 656 N N . ARG A 1 88 ? -2.686 -25.453 1.348 1 98.44 88 ARG A N 1
ATOM 657 C CA . ARG A 1 88 ? -3.184 -26.531 0.508 1 98.44 88 ARG A CA 1
ATOM 658 C C . ARG A 1 88 ? -2.67 -26.406 -0.921 1 98.44 88 ARG A C 1
ATOM 660 O O . ARG A 1 88 ? -2.252 -27.391 -1.531 1 98.44 88 ARG A O 1
ATOM 667 N N . GLY A 1 89 ? -2.736 -25.188 -1.484 1 97.88 89 GLY A N 1
ATOM 668 C CA . GLY A 1 89 ? -2.232 -24.953 -2.83 1 97.88 89 GLY A CA 1
ATOM 669 C C . GLY A 1 89 ? -0.761 -25.297 -2.98 1 97.88 89 GLY A C 1
ATOM 670 O O . GLY A 1 89 ? -0.358 -25.922 -3.961 1 97.88 89 GLY A O 1
ATOM 671 N N . ILE A 1 90 ? -0.008 -24.875 -2.021 1 97.5 90 ILE A N 1
ATOM 672 C CA . ILE A 1 90 ? 1.429 -25.125 -2.033 1 97.5 90 ILE A CA 1
ATOM 673 C C . ILE A 1 90 ? 1.686 -26.625 -1.918 1 97.5 90 ILE A C 1
ATOM 675 O O . ILE A 1 90 ? 2.508 -27.188 -2.65 1 97.5 90 ILE A O 1
ATOM 679 N N . ALA A 1 91 ? 0.953 -27.266 -1.003 1 97.5 91 ALA A N 1
ATOM 680 C CA . ALA A 1 91 ? 1.09 -28.719 -0.812 1 97.5 91 ALA A CA 1
ATOM 681 C C . ALA A 1 91 ? 0.714 -29.469 -2.082 1 97.5 91 ALA A C 1
ATOM 683 O O . ALA A 1 91 ? 1.323 -30.5 -2.404 1 97.5 91 ALA A O 1
ATOM 684 N N . ASP A 1 92 ? -0.288 -28.984 -2.799 1 96.56 92 ASP A N 1
ATOM 685 C CA . ASP A 1 92 ? -0.761 -29.609 -4.023 1 96.56 92 ASP A CA 1
ATOM 686 C C . ASP A 1 92 ? 0.217 -29.375 -5.176 1 96.56 92 ASP A C 1
ATOM 688 O O . ASP A 1 92 ? 0.099 -30 -6.23 1 96.56 92 ASP A O 1
ATOM 692 N N . GLY A 1 93 ? 1.128 -28.438 -5.031 1 95.12 93 GLY A N 1
ATOM 693 C CA . GLY A 1 93 ? 2.193 -28.219 -5.996 1 95.12 93 GLY A CA 1
ATOM 694 C C . GLY A 1 93 ? 1.762 -27.375 -7.18 1 95.12 93 GLY A C 1
ATOM 695 O O . GLY A 1 93 ? 2.275 -27.531 -8.289 1 95.12 93 GLY A O 1
ATOM 696 N N . VAL A 1 94 ? 0.81 -26.531 -6.957 1 96.62 94 VAL A N 1
ATOM 697 C CA . VAL A 1 94 ? 0.425 -25.656 -8.055 1 96.62 94 VAL A CA 1
ATOM 698 C C . VAL A 1 94 ? 1.553 -24.672 -8.352 1 96.62 94 VAL A C 1
ATOM 700 O O . VAL A 1 94 ? 2.27 -24.25 -7.441 1 96.62 94 VAL A O 1
ATOM 703 N N . THR A 1 95 ? 1.655 -24.297 -9.609 1 97.12 95 THR A N 1
ATOM 704 C CA . THR A 1 95 ? 2.73 -23.391 -9.984 1 97.12 95 THR A CA 1
ATOM 705 C C . THR A 1 95 ? 2.316 -21.938 -9.742 1 97.12 95 THR A C 1
ATOM 707 O O . THR A 1 95 ? 3.168 -21.062 -9.547 1 97.12 95 THR A O 1
ATOM 710 N N . LEU A 1 96 ? 1.011 -21.641 -9.789 1 98.31 96 LEU A N 1
ATOM 711 C CA . LEU A 1 96 ? 0.474 -20.312 -9.539 1 98.31 96 LEU A CA 1
ATOM 712 C C . LEU A 1 96 ? -0.672 -20.375 -8.539 1 98.31 96 LEU A C 1
ATOM 714 O O . LEU A 1 96 ? -1.634 -21.125 -8.727 1 98.31 96 LEU A O 1
ATOM 718 N N . LEU A 1 97 ? -0.534 -19.719 -7.496 1 98.81 97 LEU A N 1
ATOM 719 C CA . LEU A 1 97 ? -1.593 -19.516 -6.512 1 98.81 97 LEU A CA 1
ATOM 720 C C . LEU A 1 97 ? -2.045 -18.062 -6.48 1 98.81 97 LEU A C 1
ATOM 722 O O . LEU A 1 97 ? -1.317 -17.188 -5.992 1 98.81 97 LEU A O 1
ATOM 726 N N . LEU A 1 98 ? -3.219 -17.812 -6.969 1 98.88 98 LEU A N 1
ATOM 727 C CA . LEU A 1 98 ? -3.781 -16.469 -7.082 1 98.88 98 LEU A CA 1
ATOM 728 C C . LEU A 1 98 ? -4.867 -16.25 -6.035 1 98.88 98 LEU A C 1
ATOM 730 O O . LEU A 1 98 ? -5.816 -17.031 -5.941 1 98.88 98 LEU A O 1
ATOM 734 N N . THR A 1 99 ? -4.684 -15.266 -5.266 1 98.88 99 THR A N 1
ATOM 735 C CA . THR A 1 99 ? -5.777 -14.805 -4.422 1 98.88 99 THR A CA 1
ATOM 736 C C . THR A 1 99 ? -6.387 -13.523 -4.984 1 98.88 99 THR A C 1
ATOM 738 O O . THR A 1 99 ? -5.672 -12.68 -5.535 1 98.88 99 THR A O 1
ATOM 741 N N . CYS A 1 100 ? -7.668 -13.383 -4.855 1 98.69 100 CYS A N 1
ATOM 742 C CA . CYS A 1 100 ? -8.391 -12.164 -5.203 1 98.69 100 CYS A CA 1
ATOM 743 C C . CYS A 1 100 ? -9.148 -11.617 -3.996 1 98.69 100 CYS A C 1
ATOM 745 O O . CYS A 1 100 ? -10.164 -12.172 -3.588 1 98.69 100 CYS A O 1
ATOM 747 N N . GLY A 1 101 ? -8.625 -10.492 -3.512 1 98.06 101 GLY A N 1
ATOM 748 C CA . GLY A 1 101 ? -9.273 -9.875 -2.371 1 98.06 101 GLY A CA 1
ATOM 749 C C . GLY A 1 101 ? -8.508 -10.047 -1.074 1 98.06 101 GLY A C 1
ATOM 750 O O . GLY A 1 101 ? -7.527 -10.789 -1.024 1 98.06 101 GLY A O 1
ATOM 751 N N . GLY A 1 102 ? -9 -9.281 -0.059 1 97.44 102 GLY A N 1
ATOM 752 C CA . GLY A 1 102 ? -8.398 -9.352 1.264 1 97.44 102 GLY A CA 1
ATOM 753 C C . GLY A 1 102 ? -7.129 -8.539 1.385 1 97.44 102 GLY A C 1
ATOM 754 O O . GLY A 1 102 ? -6.312 -8.781 2.275 1 97.44 102 GLY A O 1
ATOM 755 N N . THR A 1 103 ? -6.922 -7.598 0.508 1 97.62 103 THR A N 1
ATOM 756 C CA . THR A 1 103 ? -5.656 -6.867 0.468 1 97.62 103 THR A CA 1
ATOM 757 C C . THR A 1 103 ? -5.844 -5.434 0.949 1 97.62 103 THR A C 1
ATOM 759 O O . THR A 1 103 ? -4.895 -4.648 0.963 1 97.62 103 THR A O 1
ATOM 762 N N . GLY A 1 104 ? -7.023 -5.051 1.328 1 95.31 104 GLY A N 1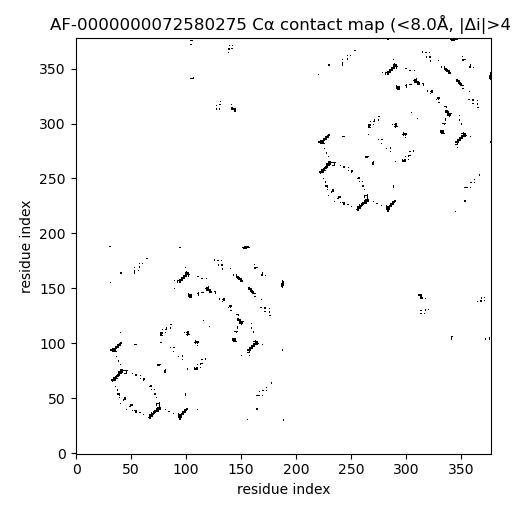
ATOM 763 C CA . GLY A 1 104 ? -7.328 -3.684 1.727 1 95.31 104 GLY A CA 1
ATOM 764 C C . GLY A 1 104 ? -6.848 -3.352 3.127 1 95.31 104 GLY A C 1
ATOM 765 O O . GLY A 1 104 ? -5.91 -3.973 3.633 1 95.31 104 GLY A O 1
ATOM 766 N N . LEU A 1 105 ? -7.469 -2.346 3.73 1 93.56 105 LEU A N 1
ATOM 767 C CA . LEU A 1 105 ? -7.004 -1.809 5.004 1 93.56 105 LEU A CA 1
ATOM 768 C C . LEU A 1 105 ? -7.871 -2.307 6.152 1 93.56 105 LEU A C 1
ATOM 770 O O . LEU A 1 105 ? -7.555 -2.068 7.32 1 93.56 105 LEU A O 1
ATOM 774 N N . GLY A 1 106 ? -8.914 -2.984 5.801 1 91.5 106 GLY A N 1
ATOM 775 C CA . GLY A 1 106 ? -9.766 -3.5 6.859 1 91.5 106 GLY A CA 1
ATOM 776 C C . GLY A 1 106 ? -9.047 -4.461 7.789 1 91.5 106 GLY A C 1
ATOM 777 O O . GLY A 1 106 ? -8.109 -5.141 7.375 1 91.5 106 GLY A O 1
ATOM 778 N N . PRO A 1 107 ? -9.523 -4.512 9.008 1 88.94 107 PRO A N 1
ATOM 779 C CA . PRO A 1 107 ? -8.828 -5.332 10.008 1 88.94 107 PRO A CA 1
ATOM 780 C C . PRO A 1 107 ? -8.812 -6.816 9.641 1 88.94 107 PRO A C 1
ATOM 782 O O . PRO A 1 107 ? -7.934 -7.559 10.094 1 88.94 107 PRO A O 1
ATOM 785 N N . ARG A 1 108 ? -9.75 -7.191 8.82 1 93.62 108 ARG A N 1
ATOM 786 C CA . ARG A 1 108 ? -9.82 -8.602 8.461 1 93.62 108 ARG A CA 1
ATOM 787 C C . ARG A 1 108 ? -9.18 -8.852 7.098 1 93.62 108 ARG A C 1
ATOM 789 O O . ARG A 1 108 ? -9.141 -9.984 6.621 1 93.62 108 ARG A O 1
ATOM 796 N N . ASN A 1 109 ? -8.656 -7.84 6.457 1 96.44 109 ASN A N 1
ATOM 797 C CA . ASN A 1 109 ? -7.91 -7.973 5.207 1 96.44 109 ASN A CA 1
ATOM 798 C C . ASN A 1 109 ? -6.48 -8.445 5.457 1 96.44 109 ASN A C 1
ATOM 800 O O . ASN A 1 109 ? -5.547 -7.641 5.461 1 96.44 109 ASN A O 1
ATOM 804 N N . LEU A 1 110 ? -6.309 -9.758 5.578 1 97.62 110 LEU A N 1
ATOM 805 C CA . LEU A 1 110 ? -5.051 -10.312 6.074 1 97.62 110 LEU A CA 1
ATOM 806 C C . LEU A 1 110 ? -4.383 -11.18 5.012 1 97.62 110 LEU A C 1
ATOM 808 O O . LEU A 1 110 ? -3.479 -11.953 5.32 1 97.62 110 LEU A O 1
ATOM 812 N N . THR A 1 111 ? -4.809 -11.094 3.783 1 98.62 111 THR A N 1
ATOM 813 C CA . THR A 1 111 ? -4.234 -11.883 2.699 1 98.62 111 THR A CA 1
ATOM 814 C C . THR A 1 111 ? -2.73 -11.648 2.596 1 98.62 111 THR A C 1
ATOM 816 O O . THR A 1 111 ? -1.951 -12.602 2.541 1 98.62 111 THR A O 1
ATOM 819 N N . PRO A 1 112 ? -2.277 -10.336 2.6 1 98.56 112 PRO A N 1
ATOM 820 C CA . PRO A 1 112 ? -0.834 -10.125 2.486 1 98.56 112 PRO A CA 1
ATOM 821 C C . PRO A 1 112 ? -0.053 -10.734 3.648 1 98.56 112 PRO A C 1
ATOM 823 O O . PRO A 1 112 ? 0.979 -11.375 3.434 1 98.56 112 PRO A O 1
ATOM 826 N N . GLU A 1 113 ? -0.526 -10.516 4.883 1 97.56 113 GLU A N 1
ATOM 827 C CA . GLU A 1 113 ? 0.138 -11.039 6.074 1 97.56 113 GLU A CA 1
ATOM 828 C C . GLU A 1 113 ? 0.284 -12.555 6 1 97.56 113 GLU A C 1
ATOM 830 O O . GLU A 1 113 ? 1.35 -13.102 6.301 1 97.56 113 GLU A O 1
ATOM 835 N N . GLU A 1 114 ? -0.746 -13.273 5.637 1 98.75 114 GLU A N 1
ATOM 836 C CA . GLU A 1 114 ? -0.697 -14.727 5.539 1 98.75 114 GLU A CA 1
ATOM 837 C C . GLU A 1 114 ? 0.216 -15.172 4.398 1 98.75 114 GLU A C 1
ATOM 839 O O . GLU A 1 114 ? 0.894 -16.203 4.504 1 98.75 114 GLU A O 1
ATOM 844 N N . THR A 1 115 ? 0.208 -14.438 3.293 1 98.81 115 THR A N 1
ATOM 845 C CA . THR A 1 115 ? 1.066 -14.758 2.158 1 98.81 115 THR A CA 1
ATOM 846 C C . THR A 1 115 ? 2.539 -14.641 2.543 1 98.81 115 THR A C 1
ATOM 848 O O . THR A 1 115 ? 3.354 -15.484 2.166 1 98.81 115 THR A O 1
ATOM 851 N N . LEU A 1 116 ? 2.842 -13.594 3.312 1 98.56 116 LEU A N 1
ATOM 852 C CA . LEU A 1 116 ? 4.223 -13.352 3.717 1 98.56 116 LEU A CA 1
ATOM 853 C C . LEU A 1 116 ? 4.762 -14.516 4.539 1 98.56 116 LEU A C 1
ATOM 855 O O . LEU A 1 116 ? 5.973 -14.75 4.574 1 98.56 116 LEU A O 1
ATOM 859 N N . LYS A 1 117 ? 3.932 -15.336 5.109 1 98.62 117 LYS A N 1
ATOM 860 C CA . LYS A 1 117 ? 4.336 -16.453 5.953 1 98.62 117 LYS A CA 1
ATOM 861 C C . LYS A 1 117 ? 4.746 -17.656 5.109 1 98.62 117 LYS A C 1
ATOM 863 O O . LYS A 1 117 ? 5.402 -18.578 5.602 1 98.62 117 LYS A O 1
ATOM 868 N N . VAL A 1 118 ? 4.371 -17.656 3.838 1 98.62 118 VAL A N 1
ATOM 869 C CA . VAL A 1 118 ? 4.555 -18.906 3.096 1 98.62 118 VAL A CA 1
ATOM 870 C C . VAL A 1 118 ? 5.555 -18.688 1.963 1 98.62 118 VAL A C 1
ATOM 872 O O . VAL A 1 118 ? 5.992 -19.641 1.319 1 98.62 118 VAL A O 1
ATOM 875 N N . ILE A 1 119 ? 5.938 -17.469 1.688 1 98.56 119 ILE A N 1
ATOM 876 C CA . ILE A 1 119 ? 6.891 -17.219 0.606 1 98.56 119 ILE A CA 1
ATOM 877 C C . ILE A 1 119 ? 8.297 -17.094 1.178 1 98.56 119 ILE A C 1
ATOM 879 O O . ILE A 1 119 ? 8.477 -16.625 2.305 1 98.56 119 ILE A O 1
ATOM 883 N N . SER A 1 120 ? 9.281 -17.5 0.363 1 98.19 120 SER A N 1
ATOM 884 C CA . SER A 1 120 ? 10.68 -17.375 0.743 1 98.19 120 SER A CA 1
ATOM 885 C C . SER A 1 120 ? 11.344 -16.188 0.066 1 98.19 120 SER A C 1
ATOM 887 O O . SER A 1 120 ? 12.336 -15.648 0.571 1 98.19 120 SER A O 1
ATOM 889 N N . THR A 1 121 ? 10.859 -15.797 -1.122 1 98.06 121 THR A N 1
ATOM 890 C CA . THR A 1 121 ? 11.391 -14.688 -1.906 1 98.06 121 THR A CA 1
ATOM 891 C C . THR A 1 121 ? 10.266 -13.75 -2.348 1 98.06 121 THR A C 1
ATOM 893 O O . THR A 1 121 ? 9.414 -14.133 -3.15 1 98.06 121 THR A O 1
ATOM 896 N N . ARG A 1 122 ? 10.219 -12.531 -1.833 1 98.38 122 ARG A N 1
ATOM 897 C CA . ARG A 1 122 ? 9.234 -11.523 -2.236 1 98.38 122 ARG A CA 1
ATOM 898 C C . ARG A 1 122 ? 9.68 -10.805 -3.506 1 98.38 122 ARG A C 1
ATOM 900 O O . ARG A 1 122 ? 10.852 -10.445 -3.643 1 98.38 122 ARG A O 1
ATOM 907 N N . LEU A 1 123 ? 8.797 -10.633 -4.402 1 98.12 123 LEU A N 1
ATOM 908 C CA . LEU A 1 123 ? 9.07 -9.953 -5.664 1 98.12 123 LEU A CA 1
ATOM 909 C C . LEU A 1 123 ? 8.492 -8.547 -5.66 1 98.12 123 LEU A C 1
ATOM 911 O O . LEU A 1 123 ? 7.559 -8.25 -6.41 1 98.12 123 LEU A O 1
ATOM 915 N N . GLU A 1 124 ? 9.125 -7.656 -4.996 1 97.75 124 GLU A N 1
ATOM 916 C CA . GLU A 1 124 ? 8.633 -6.305 -4.75 1 97.75 124 GLU A CA 1
ATOM 917 C C . GLU A 1 124 ? 8.578 -5.496 -6.043 1 97.75 124 GLU A C 1
ATOM 919 O O . GLU A 1 124 ? 7.699 -4.648 -6.211 1 97.75 124 GLU A O 1
ATOM 924 N N . THR A 1 125 ? 9.516 -5.738 -6.945 1 97.06 125 THR A N 1
ATOM 925 C CA . THR A 1 125 ? 9.523 -4.992 -8.195 1 97.06 125 THR A CA 1
ATOM 926 C C . THR A 1 125 ? 8.352 -5.402 -9.078 1 97.06 125 THR A C 1
ATOM 928 O O . THR A 1 125 ? 7.809 -4.586 -9.828 1 97.06 125 THR A O 1
ATOM 931 N N . VAL A 1 126 ? 7.902 -6.668 -8.945 1 98.38 126 VAL A N 1
ATOM 932 C CA . VAL A 1 126 ? 6.703 -7.105 -9.656 1 98.38 126 VAL A CA 1
ATOM 933 C C . VAL A 1 126 ? 5.469 -6.469 -9.031 1 98.38 126 VAL A C 1
ATOM 935 O O . VAL A 1 126 ? 4.566 -6.016 -9.742 1 98.38 126 VAL A O 1
ATOM 938 N N . GLU A 1 127 ? 5.473 -6.414 -7.695 1 98.5 127 GLU A N 1
ATOM 939 C CA . GLU A 1 127 ? 4.398 -5.703 -7.004 1 98.5 127 GLU A CA 1
ATOM 940 C C . GLU A 1 127 ? 4.297 -4.258 -7.484 1 98.5 127 GLU A C 1
ATOM 942 O O . GLU A 1 127 ? 3.199 -3.76 -7.746 1 98.5 127 GLU A O 1
ATOM 947 N N . THR A 1 128 ? 5.422 -3.609 -7.633 1 98.06 128 THR A N 1
ATOM 948 C CA . THR A 1 128 ? 5.477 -2.229 -8.102 1 98.06 128 THR A CA 1
ATOM 949 C C . THR A 1 128 ? 4.938 -2.119 -9.523 1 98.06 128 THR A C 1
ATOM 951 O O . THR A 1 128 ? 4.195 -1.188 -9.844 1 98.06 128 THR A O 1
ATOM 954 N N . GLN A 1 129 ? 5.328 -3.053 -10.359 1 98.38 129 GLN A N 1
ATOM 955 C CA . GLN A 1 129 ? 4.828 -3.045 -11.727 1 98.38 129 GLN A CA 1
ATOM 956 C C . GLN A 1 129 ? 3.309 -3.172 -11.758 1 98.38 129 GLN A C 1
ATOM 958 O O . GLN A 1 129 ? 2.645 -2.521 -12.57 1 98.38 129 GLN A O 1
ATOM 963 N N . VAL A 1 130 ? 2.756 -4.008 -10.891 1 98.75 130 VAL A N 1
ATOM 964 C CA . VAL A 1 130 ? 1.307 -4.152 -10.812 1 98.75 130 VAL A CA 1
ATOM 965 C C . VAL A 1 130 ? 0.678 -2.818 -10.406 1 98.75 130 VAL A C 1
ATOM 967 O O . VAL A 1 130 ? -0.336 -2.406 -10.977 1 98.75 130 VAL A O 1
ATOM 970 N N . LEU A 1 131 ? 1.265 -2.189 -9.461 1 98.38 131 LEU A N 1
ATOM 971 C CA . LEU A 1 131 ? 0.777 -0.88 -9.039 1 98.38 131 LEU A CA 1
ATOM 972 C C . LEU A 1 131 ? 0.802 0.107 -10.203 1 98.38 131 LEU A C 1
ATOM 974 O O . LEU A 1 131 ? -0.195 0.779 -10.477 1 98.38 131 LEU A O 1
ATOM 978 N N . VAL A 1 132 ? 1.935 0.185 -10.867 1 98 132 VAL A N 1
ATOM 979 C CA . VAL A 1 132 ? 2.102 1.133 -11.969 1 98 132 VAL A CA 1
ATOM 980 C C . VAL A 1 132 ? 1.074 0.847 -13.062 1 98 132 VAL A C 1
ATOM 982 O O . VAL A 1 132 ? 0.47 1.771 -13.609 1 98 132 VAL A O 1
ATOM 985 N N . GLU A 1 133 ? 0.862 -0.408 -13.305 1 98.31 133 GLU A N 1
ATOM 986 C CA . GLU A 1 133 ? -0.168 -0.779 -14.273 1 98.31 133 GLU A CA 1
ATOM 987 C C . GLU A 1 133 ? -1.546 -0.307 -13.82 1 98.31 133 GLU A C 1
ATOM 989 O O . GLU A 1 133 ? -2.303 0.262 -14.609 1 98.31 133 GLU A O 1
ATOM 994 N N . GLY A 1 134 ? -1.88 -0.525 -12.562 1 98.25 134 GLY A N 1
ATOM 995 C CA . GLY A 1 134 ? -3.16 -0.117 -12.016 1 98.25 134 GLY A CA 1
ATOM 996 C C . GLY A 1 134 ? -3.363 1.387 -12.023 1 98.25 134 GLY A C 1
ATOM 997 O O . GLY A 1 134 ? -4.48 1.866 -12.219 1 98.25 134 GLY A O 1
ATOM 998 N N . LEU A 1 135 ? -2.287 2.129 -11.844 1 97.38 135 LEU A N 1
ATOM 999 C CA . LEU A 1 135 ? -2.355 3.584 -11.75 1 97.38 135 LEU A CA 1
ATOM 1000 C C . LEU A 1 135 ? -2.707 4.191 -13.109 1 97.38 135 LEU A C 1
ATOM 1002 O O . LEU A 1 135 ? -3.133 5.348 -13.18 1 97.38 135 LEU A O 1
ATOM 1006 N N . LYS A 1 136 ? -2.545 3.436 -14.188 1 97.31 136 LYS A N 1
ATOM 1007 C CA . LYS A 1 136 ? -3.012 3.875 -15.5 1 97.31 136 LYS A CA 1
ATOM 1008 C C . LYS A 1 136 ? -4.535 3.93 -15.547 1 97.31 136 LYS A C 1
ATOM 1010 O O . LYS A 1 136 ? -5.109 4.625 -16.391 1 97.31 136 LYS A O 1
ATOM 1015 N N . ASN A 1 137 ? -5.184 3.201 -14.594 1 97.19 137 ASN A N 1
ATOM 1016 C CA . ASN A 1 137 ? -6.629 3.02 -14.672 1 97.19 137 ASN A CA 1
ATOM 1017 C C . ASN A 1 137 ? -7.348 3.709 -13.516 1 97.19 137 ASN A C 1
ATOM 1019 O O . ASN A 1 137 ? -8.5 4.133 -13.656 1 97.19 137 ASN A O 1
ATOM 1023 N N . THR A 1 138 ? -6.668 3.809 -12.383 1 96.75 138 THR A N 1
ATOM 1024 C CA . THR A 1 138 ? -7.312 4.414 -11.219 1 96.75 138 THR A CA 1
ATOM 1025 C C . THR A 1 138 ? -6.27 4.941 -10.234 1 96.75 138 THR A C 1
ATOM 1027 O O . THR A 1 138 ? -5.242 4.301 -10.016 1 96.75 138 THR A O 1
ATOM 1030 N N . PRO A 1 139 ? -6.57 6.09 -9.562 1 96.06 139 PRO A N 1
ATOM 1031 C CA . PRO A 1 139 ? -5.668 6.574 -8.516 1 96.06 139 PRO A CA 1
ATOM 1032 C C . PRO A 1 139 ? -5.781 5.77 -7.219 1 96.06 139 PRO A C 1
ATOM 1034 O O . PRO A 1 139 ? -5 5.988 -6.285 1 96.06 139 PRO A O 1
ATOM 1037 N N . LYS A 1 140 ? -6.668 4.816 -7.113 1 96.19 140 LYS A N 1
ATOM 1038 C CA . LYS A 1 140 ? -6.891 4.043 -5.895 1 96.19 140 LYS A CA 1
ATOM 1039 C C . LYS A 1 140 ? -6.125 2.723 -5.934 1 96.19 140 LYS A C 1
ATOM 1041 O O . LYS A 1 140 ? -6.262 1.893 -5.035 1 96.19 140 LYS A O 1
ATOM 1046 N N . ALA A 1 141 ? -5.332 2.578 -7.008 1 96.94 141 ALA A N 1
ATOM 1047 C CA . ALA A 1 141 ? -4.637 1.306 -7.184 1 96.94 141 ALA A CA 1
ATOM 1048 C C . ALA A 1 141 ? -3.723 1.01 -6 1 96.94 141 ALA A C 1
ATOM 1050 O O . ALA A 1 141 ? -3.479 -0.154 -5.672 1 96.94 141 ALA A O 1
ATOM 1051 N N . SER A 1 142 ? -3.291 2.025 -5.285 1 97.25 142 SER A N 1
ATOM 1052 C CA . SER A 1 142 ? -2.326 1.846 -4.203 1 97.25 142 SER A CA 1
ATOM 1053 C C . SER A 1 142 ? -3.01 1.378 -2.926 1 97.25 142 SER A C 1
ATOM 1055 O O . SER A 1 142 ? -2.342 1.054 -1.94 1 97.25 142 SER A O 1
ATOM 1057 N N . MET A 1 143 ? -4.266 1.26 -2.953 1 96.5 143 MET A N 1
ATOM 1058 C CA . MET A 1 143 ? -4.984 0.846 -1.752 1 96.5 143 MET A CA 1
ATOM 1059 C C . MET A 1 143 ? -4.824 -0.651 -1.51 1 96.5 143 MET A C 1
ATOM 1061 O O . MET A 1 143 ? -5.105 -1.14 -0.413 1 96.5 143 MET A O 1
ATOM 1065 N N . SER A 1 144 ? -4.445 -1.332 -2.568 1 97.12 144 SER A N 1
ATOM 1066 C CA . SER A 1 144 ? -4.133 -2.744 -2.377 1 97.12 144 SER A CA 1
ATOM 1067 C C . SER A 1 144 ? -2.752 -2.928 -1.76 1 97.12 144 SER A C 1
ATOM 1069 O O . SER A 1 144 ? -1.773 -2.348 -2.234 1 97.12 144 SER A O 1
ATOM 1071 N N . ARG A 1 145 ? -2.719 -3.766 -0.77 1 97.19 145 ARG A N 1
ATOM 1072 C CA . ARG A 1 145 ? -1.443 -4.102 -0.144 1 97.19 145 ARG A CA 1
ATOM 1073 C C . ARG A 1 145 ? -0.955 -5.473 -0.598 1 97.19 145 ARG A C 1
ATOM 1075 O O . ARG A 1 145 ? -0.142 -6.105 0.082 1 97.19 145 ARG A O 1
ATOM 1082 N N . GLY A 1 146 ? -1.432 -5.922 -1.687 1 98.19 146 GLY A N 1
ATOM 1083 C CA . GLY A 1 146 ? -1.126 -7.258 -2.178 1 98.19 146 GLY A CA 1
ATOM 1084 C C . GLY A 1 146 ? 0.363 -7.535 -2.264 1 98.19 146 GLY A C 1
ATOM 1085 O O . GLY A 1 146 ? 1.144 -6.652 -2.633 1 98.19 146 GLY A O 1
ATOM 1086 N N . VAL A 1 147 ? 0.712 -8.812 -2.004 1 98.31 147 VAL A N 1
ATOM 1087 C CA . VAL A 1 147 ? 2.084 -9.312 -2.018 1 98.31 147 VAL A CA 1
ATOM 1088 C C . VAL A 1 147 ? 2.238 -10.367 -3.111 1 98.31 147 VAL A C 1
ATOM 1090 O O . VAL A 1 147 ? 1.312 -11.133 -3.381 1 98.31 147 VAL A O 1
ATOM 1093 N N . ILE A 1 148 ? 3.404 -10.383 -3.732 1 98.81 148 ILE A N 1
ATOM 1094 C CA . ILE A 1 148 ? 3.771 -11.383 -4.723 1 98.81 148 ILE A CA 1
ATOM 1095 C C . ILE A 1 148 ? 5.105 -12.023 -4.344 1 98.81 148 ILE A C 1
ATOM 1097 O O . ILE A 1 148 ? 6.047 -11.32 -3.959 1 98.81 148 ILE A O 1
ATOM 1101 N N . GLY A 1 149 ? 5.164 -13.359 -4.414 1 98.75 149 GLY A N 1
ATOM 1102 C CA . GLY A 1 149 ? 6.426 -13.992 -4.07 1 98.75 149 GLY A CA 1
ATOM 1103 C C . GLY A 1 149 ? 6.469 -15.461 -4.438 1 98.75 149 GLY A C 1
ATOM 1104 O O . GLY A 1 149 ? 5.473 -16.031 -4.895 1 98.75 149 GLY A O 1
ATOM 1105 N N . LEU A 1 150 ? 7.652 -16.031 -4.316 1 98.5 150 LEU A N 1
ATOM 1106 C CA . LEU A 1 150 ? 7.902 -17.438 -4.562 1 98.5 150 LEU A CA 1
ATOM 1107 C C . LEU A 1 150 ? 8.094 -18.203 -3.252 1 98.5 150 LEU A C 1
ATOM 1109 O O . LEU A 1 150 ? 8.75 -17.703 -2.334 1 98.5 150 LEU A O 1
ATOM 1113 N N . THR A 1 151 ? 7.48 -19.375 -3.213 1 98.31 151 THR A N 1
ATOM 1114 C CA . THR A 1 151 ? 7.719 -20.234 -2.055 1 98.31 151 THR A CA 1
ATOM 1115 C C . THR A 1 151 ? 9.141 -20.797 -2.08 1 98.31 151 THR A C 1
ATOM 1117 O O . THR A 1 151 ? 9.695 -21.141 -1.035 1 98.31 151 THR A O 1
ATOM 1120 N N . SER A 1 152 ? 9.641 -20.938 -3.305 1 96.19 152 SER A N 1
ATOM 1121 C CA . SER A 1 152 ? 11 -21.422 -3.531 1 96.19 152 SER A CA 1
ATOM 1122 C C . SER A 1 152 ? 11.516 -20.984 -4.902 1 96.19 152 SER A C 1
ATOM 1124 O O . SER A 1 152 ? 10.727 -20.781 -5.828 1 96.19 152 SER A O 1
ATOM 1126 N N . ARG A 1 153 ? 12.867 -20.891 -4.98 1 94.06 153 ARG A N 1
ATOM 1127 C CA . ARG A 1 153 ? 13.484 -20.562 -6.262 1 94.06 153 ARG A CA 1
ATOM 1128 C C . ARG A 1 153 ? 14.008 -21.812 -6.953 1 94.06 153 ARG A C 1
ATOM 1130 O O . ARG A 1 153 ? 14.93 -21.734 -7.773 1 94.06 153 ARG A O 1
ATOM 1137 N N . GLU A 1 154 ? 13.477 -22.953 -6.543 1 92.31 154 GLU A N 1
ATOM 1138 C CA . GLU A 1 154 ? 13.805 -24.266 -7.094 1 92.31 154 GLU A CA 1
ATOM 1139 C C . GLU A 1 154 ? 12.586 -24.922 -7.73 1 92.31 154 GLU A C 1
ATOM 1141 O O . GLU A 1 154 ? 11.445 -24.516 -7.469 1 92.31 154 GLU A O 1
ATOM 1146 N N . PRO A 1 155 ? 12.906 -25.938 -8.609 1 92 155 PRO A N 1
ATOM 1147 C CA . PRO A 1 155 ? 11.75 -26.656 -9.141 1 92 155 PRO A CA 1
ATOM 1148 C C . PRO A 1 155 ? 10.781 -27.109 -8.047 1 92 155 PRO A C 1
ATOM 1150 O O . PRO A 1 155 ? 11.203 -27.516 -6.969 1 92 155 PRO A O 1
ATOM 1153 N N . GLY A 1 156 ? 9.578 -26.859 -8.359 1 93.75 156 GLY A N 1
ATOM 1154 C CA . GLY A 1 156 ? 8.562 -27.188 -7.371 1 93.75 156 GLY A CA 1
ATOM 1155 C C . GLY A 1 156 ? 8.055 -25.969 -6.609 1 93.75 156 GLY A C 1
ATOM 1156 O O . GLY A 1 156 ? 7.137 -26.078 -5.801 1 93.75 156 GLY A O 1
ATOM 1157 N N . GLY A 1 157 ? 8.625 -24.828 -6.887 1 96 157 GLY A N 1
ATOM 1158 C CA . GLY A 1 157 ? 8.172 -23.594 -6.27 1 96 157 GLY A CA 1
ATOM 1159 C C . GLY A 1 157 ? 6.812 -23.141 -6.777 1 96 157 GLY A C 1
ATOM 1160 O O . GLY A 1 157 ? 6.406 -23.5 -7.883 1 96 157 GLY A O 1
ATOM 1161 N N . THR A 1 158 ? 6.113 -22.406 -5.922 1 97.69 158 THR A N 1
ATOM 1162 C CA . THR A 1 158 ? 4.836 -21.797 -6.266 1 97.69 158 THR A CA 1
ATOM 1163 C C . THR A 1 158 ? 4.949 -20.281 -6.285 1 97.69 158 THR A C 1
ATOM 1165 O O . THR A 1 158 ? 5.543 -19.688 -5.383 1 97.69 158 THR A O 1
ATOM 1168 N N . LEU A 1 159 ? 4.516 -19.688 -7.359 1 98.56 159 LEU A N 1
ATOM 1169 C CA . LEU A 1 159 ? 4.301 -18.234 -7.359 1 98.56 159 LEU A CA 1
ATOM 1170 C C . LEU A 1 159 ? 2.984 -17.891 -6.676 1 98.56 159 LEU A C 1
ATOM 1172 O O . LEU A 1 159 ? 1.918 -18.328 -7.113 1 98.56 159 LEU A O 1
ATOM 1176 N N . VAL A 1 160 ? 3.078 -17.141 -5.648 1 98.88 160 VAL A N 1
ATOM 1177 C CA . VAL A 1 160 ? 1.893 -16.672 -4.934 1 98.88 160 VAL A CA 1
ATOM 1178 C C . VAL A 1 160 ? 1.631 -15.211 -5.266 1 98.88 160 VAL A C 1
ATOM 1180 O O . VAL A 1 160 ? 2.523 -14.367 -5.141 1 98.88 160 VAL A O 1
ATOM 1183 N N . VAL A 1 161 ? 0.425 -14.938 -5.695 1 98.94 161 VAL A N 1
ATOM 1184 C CA . VAL A 1 161 ? 0.055 -13.609 -6.176 1 98.94 161 VAL A CA 1
ATOM 1185 C C . VAL A 1 161 ? -1.215 -13.141 -5.469 1 98.94 161 VAL A C 1
ATOM 1187 O O . VAL A 1 161 ? -2.246 -13.812 -5.52 1 98.94 161 VAL A O 1
ATOM 1190 N N . ASN A 1 162 ? -1.146 -12 -4.816 1 98.88 162 ASN A N 1
ATOM 1191 C CA . ASN A 1 162 ? -2.33 -11.336 -4.281 1 98.88 162 ASN A CA 1
ATOM 1192 C C . ASN A 1 162 ? -2.863 -10.281 -5.242 1 98.88 162 ASN A C 1
ATOM 1194 O O . ASN A 1 162 ? -2.223 -9.25 -5.457 1 98.88 162 ASN A O 1
ATOM 1198 N N . ALA A 1 163 ? -4.012 -10.508 -5.758 1 98.75 163 ALA A N 1
ATOM 1199 C CA . ALA A 1 163 ? -4.711 -9.484 -6.523 1 98.75 163 ALA A CA 1
ATOM 1200 C C . ALA A 1 163 ? -5.766 -8.781 -5.668 1 98.75 163 ALA A C 1
ATOM 1202 O O . ALA A 1 163 ? -6.258 -9.352 -4.691 1 98.75 163 ALA A O 1
ATOM 1203 N N . SER A 1 164 ? -6.027 -7.539 -6.047 1 97.44 164 SER A N 1
ATOM 1204 C CA . SER A 1 164 ? -7.098 -6.805 -5.383 1 97.44 164 SER A CA 1
ATOM 1205 C C . SER A 1 164 ? -8.453 -7.461 -5.633 1 97.44 164 SER A C 1
ATOM 1207 O O . SER A 1 164 ? -8.57 -8.367 -6.461 1 97.44 164 SER A O 1
ATOM 1209 N N . SER A 1 165 ? -9.445 -6.988 -4.969 1 94.06 165 SER A N 1
ATOM 1210 C CA . SER A 1 165 ? -10.773 -7.578 -5.07 1 94.06 165 SER A CA 1
ATOM 1211 C C . SER A 1 165 ? -11.555 -6.988 -6.242 1 94.06 165 SER A C 1
ATOM 1213 O O . SER A 1 165 ? -12.641 -7.469 -6.578 1 94.06 165 SER A O 1
ATOM 1215 N N . SER A 1 166 ? -11.07 -6.02 -6.824 1 94.12 166 SER A N 1
ATOM 1216 C CA . SER A 1 166 ? -11.766 -5.453 -7.973 1 94.12 166 SER A CA 1
ATOM 1217 C C . SER A 1 166 ? -11.398 -6.184 -9.258 1 94.12 166 SER A C 1
ATOM 1219 O O . SER A 1 166 ? -10.25 -6.609 -9.43 1 94.12 166 SER A O 1
ATOM 1221 N N . SER A 1 167 ? -12.383 -6.273 -10.148 1 95.38 167 SER A N 1
ATOM 1222 C CA . SER A 1 167 ? -12.125 -6.902 -11.438 1 95.38 167 SER A CA 1
ATOM 1223 C C . SER A 1 167 ? -10.992 -6.191 -12.188 1 95.38 167 SER A C 1
ATOM 1225 O O . SER A 1 167 ? -10.125 -6.844 -12.766 1 95.38 167 SER A O 1
ATOM 1227 N N . GLY A 1 168 ? -11.047 -4.863 -12.141 1 96.94 168 GLY A N 1
ATOM 1228 C CA . GLY A 1 168 ? -9.984 -4.098 -12.789 1 96.94 168 GLY A CA 1
ATOM 1229 C C . GLY A 1 168 ? -8.609 -4.375 -12.203 1 96.94 168 GLY A C 1
ATOM 1230 O O . GLY A 1 168 ? -7.648 -4.574 -12.945 1 96.94 168 GLY A O 1
ATOM 1231 N N . GLY A 1 169 ? -8.547 -4.395 -10.883 1 97.69 169 GLY A N 1
ATOM 1232 C CA . GLY A 1 169 ? -7.281 -4.672 -10.227 1 97.69 169 GLY A CA 1
ATOM 1233 C C . GLY A 1 169 ? -6.758 -6.066 -10.5 1 97.69 169 GLY A C 1
ATOM 1234 O O . GLY A 1 169 ? -5.555 -6.262 -10.68 1 97.69 169 GLY A O 1
ATOM 1235 N N . MET A 1 170 ? -7.711 -7.016 -10.523 1 98.5 170 MET A N 1
ATOM 1236 C CA . MET A 1 170 ? -7.348 -8.398 -10.836 1 98.5 170 MET A CA 1
ATOM 1237 C C . MET A 1 170 ? -6.828 -8.508 -12.266 1 98.5 170 MET A C 1
ATOM 1239 O O . MET A 1 170 ? -5.812 -9.164 -12.508 1 98.5 170 MET A O 1
ATOM 1243 N N . ARG A 1 171 ? -7.398 -7.863 -13.18 1 98.56 171 ARG A N 1
ATOM 1244 C CA . ARG A 1 171 ? -6.977 -7.906 -14.57 1 98.56 171 ARG A CA 1
ATOM 1245 C C . ARG A 1 171 ? -5.613 -7.25 -14.75 1 98.56 171 ARG A C 1
ATOM 1247 O O . ARG A 1 171 ? -4.754 -7.77 -15.469 1 98.56 171 ARG A O 1
ATOM 1254 N N . ASP A 1 172 ? -5.395 -6.113 -14.18 1 98.56 172 ASP A N 1
ATOM 1255 C CA . ASP A 1 172 ? -4.094 -5.449 -14.219 1 98.56 172 ASP A CA 1
ATOM 1256 C C . ASP A 1 172 ? -2.998 -6.363 -13.672 1 98.56 172 ASP A C 1
ATOM 1258 O O . ASP A 1 172 ? -1.906 -6.438 -14.234 1 98.56 172 ASP A O 1
ATOM 1262 N N . CYS A 1 173 ? -3.32 -7.027 -12.547 1 98.75 173 CYS A N 1
ATOM 1263 C CA . CYS A 1 173 ? -2.375 -7.926 -11.898 1 98.75 173 CYS A CA 1
ATOM 1264 C C . CYS A 1 173 ? -2.004 -9.086 -12.812 1 98.75 173 CYS A C 1
ATOM 1266 O O . CYS A 1 173 ? -0.821 -9.344 -13.047 1 98.75 173 CYS A O 1
ATOM 1268 N N . LEU A 1 174 ? -3.012 -9.688 -13.391 1 98.81 174 LEU A N 1
ATOM 1269 C CA . LEU A 1 174 ? -2.754 -10.836 -14.25 1 98.81 174 LEU A CA 1
ATOM 1270 C C . LEU A 1 174 ? -2.025 -10.414 -15.523 1 98.81 174 LEU A C 1
ATOM 1272 O O . LEU A 1 174 ? -1.199 -11.156 -16.047 1 98.81 174 LEU A O 1
ATOM 1276 N N . LYS A 1 175 ? -2.336 -9.234 -15.992 1 98.75 175 LYS A N 1
ATOM 1277 C CA . LYS A 1 175 ? -1.591 -8.719 -17.141 1 98.75 175 LYS A CA 1
ATOM 1278 C C . LYS A 1 175 ? -0.091 -8.695 -16.859 1 98.75 175 LYS A C 1
ATOM 1280 O O . LYS A 1 175 ? 0.705 -9.172 -17.672 1 98.75 175 LYS A O 1
ATOM 1285 N N . VAL A 1 176 ? 0.302 -8.25 -15.734 1 98.81 176 VAL A N 1
ATOM 1286 C CA . VAL A 1 176 ? 1.708 -8.164 -15.352 1 98.81 176 VAL A CA 1
ATOM 1287 C C . VAL A 1 176 ? 2.275 -9.562 -15.133 1 98.81 176 VAL A C 1
ATOM 1289 O O . VAL A 1 176 ? 3.354 -9.891 -15.633 1 98.81 176 VAL A O 1
ATOM 1292 N N . ILE A 1 177 ? 1.567 -10.383 -14.414 1 98.75 177 ILE A N 1
ATOM 1293 C CA . ILE A 1 177 ? 2.033 -11.719 -14.062 1 98.75 177 ILE A CA 1
ATOM 1294 C C . ILE A 1 177 ? 2.268 -12.539 -15.336 1 98.75 177 ILE A C 1
ATOM 1296 O O . ILE A 1 177 ? 3.297 -13.203 -15.477 1 98.75 177 ILE A O 1
ATOM 1300 N N . LEU A 1 178 ? 1.312 -12.492 -16.234 1 98.44 178 LEU A N 1
ATOM 1301 C CA . LEU A 1 178 ? 1.426 -13.273 -17.469 1 98.44 178 LEU A CA 1
ATOM 1302 C C . LEU A 1 178 ? 2.576 -12.773 -18.328 1 98.44 178 LEU A C 1
ATOM 1304 O O . LEU A 1 178 ? 3.217 -13.555 -19.031 1 98.44 178 LEU A O 1
ATOM 1308 N N . ALA A 1 179 ? 2.885 -11.523 -18.25 1 98.25 179 ALA A N 1
ATOM 1309 C CA . ALA A 1 179 ? 4.008 -10.961 -18.984 1 98.25 179 ALA A CA 1
ATOM 1310 C C . ALA A 1 179 ? 5.34 -11.477 -18.453 1 98.25 179 ALA A C 1
ATOM 1312 O O . ALA A 1 179 ? 6.281 -11.688 -19.219 1 98.25 179 ALA A O 1
ATOM 1313 N N . VAL A 1 180 ? 5.453 -11.703 -17.172 1 97.56 180 VAL A N 1
ATOM 1314 C CA . VAL A 1 180 ? 6.742 -12.062 -16.594 1 97.56 180 VAL A CA 1
ATOM 1315 C C . VAL A 1 180 ? 6.797 -13.562 -16.344 1 97.56 180 VAL A C 1
ATOM 1317 O O . VAL A 1 180 ? 7.848 -14.102 -15.977 1 97.56 180 VAL A O 1
ATOM 1320 N N . TRP A 1 181 ? 5.727 -14.211 -16.531 1 96.62 181 TRP A N 1
ATOM 1321 C CA . TRP A 1 181 ? 5.602 -15.633 -16.234 1 96.62 181 TRP A CA 1
ATOM 1322 C C . TRP A 1 181 ? 6.688 -16.438 -16.938 1 96.62 181 TRP A C 1
ATOM 1324 O O . TRP A 1 181 ? 7.312 -17.312 -16.328 1 96.62 181 TRP A O 1
ATOM 1334 N N . PRO A 1 182 ? 6.984 -16.219 -18.234 1 94.12 182 PRO A N 1
ATOM 1335 C CA . PRO A 1 182 ? 8.016 -17.031 -18.891 1 94.12 182 PRO A CA 1
ATOM 1336 C C . PRO A 1 182 ? 9.359 -16.984 -18.156 1 94.12 182 PRO A C 1
ATOM 1338 O O . PRO A 1 182 ? 10.07 -17.984 -18.109 1 94.12 182 PRO A O 1
ATOM 1341 N N . SER A 1 183 ? 9.656 -15.844 -17.578 1 94.56 183 SER A N 1
ATOM 1342 C CA . SER A 1 183 ? 10.906 -15.695 -16.844 1 94.56 183 SER A CA 1
ATOM 1343 C C . SER A 1 183 ? 10.836 -16.422 -15.492 1 94.56 183 SER A C 1
ATOM 1345 O O . SER A 1 183 ? 11.812 -17.031 -15.062 1 94.56 183 SER A O 1
ATOM 1347 N N . ILE A 1 184 ? 9.711 -16.375 -14.859 1 94.12 184 ILE A N 1
ATOM 1348 C CA . ILE A 1 184 ? 9.539 -16.969 -13.539 1 94.12 184 ILE A CA 1
ATOM 1349 C C . ILE A 1 184 ? 9.461 -18.484 -13.664 1 94.12 184 ILE A C 1
ATOM 1351 O O . ILE A 1 184 ? 10.094 -19.219 -12.898 1 94.12 184 ILE A O 1
ATOM 1355 N N . SER A 1 185 ? 8.695 -18.969 -14.586 1 90.81 185 SER A N 1
ATOM 1356 C CA . SER A 1 185 ? 8.453 -20.391 -14.734 1 90.81 185 SER A CA 1
ATOM 1357 C C . SER A 1 185 ? 9.742 -21.141 -15.055 1 90.81 185 SER A C 1
ATOM 1359 O O . SER A 1 185 ? 9.875 -22.328 -14.727 1 90.81 185 SER A O 1
ATOM 1361 N N . GLY A 1 186 ? 10.68 -20.438 -15.68 1 87.25 186 GLY A N 1
ATOM 1362 C CA . GLY A 1 186 ? 11.961 -21.062 -15.977 1 87.25 186 GLY A CA 1
ATOM 1363 C C . GLY A 1 186 ? 12.719 -21.5 -14.734 1 87.25 186 GLY A C 1
ATOM 1364 O O . GLY A 1 186 ? 13.531 -22.422 -14.789 1 87.25 186 GLY A O 1
ATOM 1365 N N . TRP A 1 187 ? 12.391 -20.859 -13.648 1 84.69 187 TRP A N 1
ATOM 1366 C CA . TRP A 1 187 ? 13.109 -21.156 -12.414 1 84.69 187 TRP A CA 1
ATOM 1367 C C . TRP A 1 187 ? 12.367 -22.188 -11.578 1 84.69 187 TRP A C 1
ATOM 1369 O O . TRP A 1 187 ? 12.984 -23 -10.891 1 84.69 187 TRP A O 1
ATOM 1379 N N . ILE A 1 188 ? 11.109 -22.188 -11.664 1 86.56 188 ILE A N 1
ATOM 1380 C CA . ILE A 1 188 ? 10.367 -23 -10.703 1 86.56 188 ILE A CA 1
ATOM 1381 C C . ILE A 1 188 ? 9.891 -24.281 -11.375 1 86.56 188 ILE A C 1
ATOM 1383 O O . ILE A 1 188 ? 9.273 -25.125 -10.734 1 86.56 188 ILE A O 1
ATOM 1387 N N . ARG A 1 189 ? 10.086 -24.453 -12.648 1 79.06 189 ARG A N 1
ATOM 1388 C CA . ARG A 1 189 ? 9.789 -25.688 -13.367 1 79.06 189 ARG A CA 1
ATOM 1389 C C . ARG A 1 189 ? 11.07 -26.422 -13.742 1 79.06 189 ARG A C 1
ATOM 1391 O O . ARG A 1 189 ? 12.125 -25.797 -13.898 1 79.06 189 ARG A O 1
ATOM 1398 N N . MET B 1 1 ? -71.375 15.117 71.438 1 26.64 1 MET B N 1
ATOM 1399 C CA . MET B 1 1 ? -71.688 15.227 70 1 26.64 1 MET B CA 1
ATOM 1400 C C . MET B 1 1 ? -70.5 15.797 69.25 1 26.64 1 MET B C 1
ATOM 1402 O O . MET B 1 1 ? -70.688 16.328 68.125 1 26.64 1 MET B O 1
ATOM 1406 N N . SER B 1 2 ? -69.312 15.852 70 1 27.5 2 SER B N 1
ATOM 1407 C CA . SER B 1 2 ? -68.188 16.641 69.562 1 27.5 2 SER B CA 1
ATOM 1408 C C . SER B 1 2 ? -67.562 16.094 68.25 1 27.5 2 SER B C 1
ATOM 1410 O O . SER B 1 2 ? -67.438 14.891 68.062 1 27.5 2 SER B O 1
ATOM 1412 N N . GLY B 1 3 ? -67.875 16.797 67.125 1 27.16 3 GLY B N 1
ATOM 1413 C CA . GLY B 1 3 ? -67.688 16.844 65.688 1 27.16 3 GLY B CA 1
ATOM 1414 C C . GLY B 1 3 ? -66.25 16.734 65.312 1 27.16 3 GLY B C 1
ATOM 1415 O O . GLY B 1 3 ? -65.438 17.562 65.688 1 27.16 3 GLY B O 1
ATOM 1416 N N . THR B 1 4 ? -65.812 15.422 65.25 1 28.78 4 THR B N 1
ATOM 1417 C CA . THR B 1 4 ? -64.5 14.883 64.938 1 28.78 4 THR B CA 1
ATOM 1418 C C . THR B 1 4 ? -64 15.398 63.562 1 28.78 4 THR B C 1
ATOM 1420 O O . THR B 1 4 ? -64.688 15.227 62.562 1 28.78 4 THR B O 1
ATOM 1423 N N . ASP B 1 5 ? -63.438 16.609 63.625 1 27.47 5 ASP B N 1
ATOM 1424 C CA . ASP B 1 5 ? -62.844 17.422 62.594 1 27.47 5 ASP B CA 1
ATOM 1425 C C . ASP B 1 5 ? -61.844 16.609 61.75 1 27.47 5 ASP B C 1
ATOM 1427 O O . ASP B 1 5 ? -60.719 16.391 62.156 1 27.47 5 ASP B O 1
ATOM 1431 N N . GLN B 1 6 ? -62.281 15.297 61.469 1 27.81 6 GLN B N 1
ATOM 1432 C CA . GLN B 1 6 ? -61.312 14.469 60.75 1 27.81 6 GLN B CA 1
ATOM 1433 C C . GLN B 1 6 ? -60.844 15.164 59.469 1 27.81 6 GLN B C 1
ATOM 1435 O O . GLN B 1 6 ? -61.656 15.609 58.656 1 27.81 6 GLN B O 1
ATOM 1440 N N . HIS B 1 7 ? -59.75 15.906 59.719 1 28.31 7 HIS B N 1
ATOM 1441 C CA . HIS B 1 7 ? -58.875 16.609 58.781 1 28.31 7 HIS B CA 1
ATOM 1442 C C . HIS B 1 7 ? -58.625 15.781 57.531 1 28.31 7 HIS B C 1
ATOM 1444 O O . HIS B 1 7 ? -58.156 14.633 57.625 1 28.31 7 HIS B O 1
ATOM 1450 N N . ASN B 1 8 ? -59.438 15.977 56.5 1 24.77 8 ASN B N 1
ATOM 1451 C CA . ASN B 1 8 ? -59.562 15.547 55.125 1 24.77 8 ASN B CA 1
ATOM 1452 C C . ASN B 1 8 ? -58.25 15.766 54.344 1 24.77 8 ASN B C 1
ATOM 1454 O O . ASN B 1 8 ? -58.281 16.078 53.156 1 24.77 8 ASN B O 1
ATOM 1458 N N . ASN B 1 9 ? -57.156 15.898 55.156 1 23.84 9 ASN B N 1
ATOM 1459 C CA . ASN B 1 9 ? -56.062 16.375 54.312 1 23.84 9 ASN B CA 1
ATOM 1460 C C . ASN B 1 9 ? -55.812 15.445 53.156 1 23.84 9 ASN B C 1
ATOM 1462 O O . ASN B 1 9 ? -55.438 14.281 53.344 1 23.84 9 ASN B O 1
ATOM 1466 N N . ALA B 1 10 ? -56.688 15.578 52.156 1 24.7 10 ALA B N 1
ATOM 1467 C CA . ALA B 1 10 ? -56.562 15.062 50.812 1 24.7 10 ALA B CA 1
ATOM 1468 C C . ALA B 1 10 ? -55.094 15.055 50.375 1 24.7 10 ALA B C 1
ATOM 1470 O O . ALA B 1 10 ? -54.438 16.094 50.375 1 24.7 10 ALA B O 1
ATOM 1471 N N . ALA B 1 11 ? -54.406 13.938 50.719 1 26.22 11 ALA B N 1
ATOM 1472 C CA . ALA B 1 11 ? -53.125 13.391 50.219 1 26.22 11 ALA B CA 1
ATOM 1473 C C . ALA B 1 11 ? -53.031 13.602 48.688 1 26.22 11 ALA B C 1
ATOM 1475 O O . ALA B 1 11 ? -53.719 12.961 47.906 1 26.22 11 ALA B O 1
ATOM 1476 N N . GLN B 1 12 ? -53.156 14.914 48.25 1 24.41 12 GLN B N 1
ATOM 1477 C CA . GLN B 1 12 ? -52.844 15.148 46.844 1 24.41 12 GLN B CA 1
ATOM 1478 C C . GLN B 1 12 ? -51.625 14.352 46.406 1 24.41 12 GLN B C 1
ATOM 1480 O O . GLN B 1 12 ? -50.531 14.508 46.969 1 24.41 12 GLN B O 1
ATOM 1485 N N . ARG B 1 13 ? -51.844 13.07 46.188 1 24.62 13 ARG B N 1
ATOM 1486 C CA . ARG B 1 13 ? -50.875 12.18 45.562 1 24.62 13 ARG B CA 1
ATOM 1487 C C . ARG B 1 13 ? -50.156 12.891 44.406 1 24.62 13 ARG B C 1
ATOM 1489 O O . ARG B 1 13 ? -50.781 13.328 43.438 1 24.62 13 ARG B O 1
ATOM 1496 N N . LYS B 1 14 ? -49.188 13.719 44.781 1 26.16 14 LYS B N 1
ATOM 1497 C CA . LYS B 1 14 ? -48.188 14.219 43.844 1 26.16 14 LYS B CA 1
ATOM 1498 C C . LYS B 1 14 ? -47.844 13.156 42.812 1 26.16 14 LYS B C 1
ATOM 1500 O O . LYS B 1 14 ? -47.438 12.047 43.156 1 26.16 14 LYS B O 1
ATOM 1505 N N . SER B 1 15 ? -48.719 13.031 41.812 1 26.58 15 SER B N 1
ATOM 1506 C CA . SER B 1 15 ? -48.375 12.32 40.594 1 26.58 15 SER B CA 1
ATOM 1507 C C . SER B 1 15 ? -46.875 12.484 40.25 1 26.58 15 SER B C 1
ATOM 1509 O O . SER B 1 15 ? -46.375 13.609 40.188 1 26.58 15 SER B O 1
ATOM 1511 N N . ALA B 1 16 ? -46.062 11.617 40.812 1 26.84 16 ALA B N 1
ATOM 1512 C CA . ALA B 1 16 ? -44.656 11.383 40.469 1 26.84 16 ALA B CA 1
ATOM 1513 C C . ALA B 1 16 ? -44.406 11.57 38.969 1 26.84 16 ALA B C 1
ATOM 1515 O O . ALA B 1 16 ? -45.094 10.969 38.156 1 26.84 16 ALA B O 1
ATOM 1516 N N . ASP B 1 17 ? -44.156 12.82 38.562 1 26.22 17 ASP B N 1
ATOM 1517 C CA . ASP B 1 17 ? -43.594 13.242 37.281 1 26.22 17 ASP B CA 1
ATOM 1518 C C . ASP B 1 17 ? -42.594 12.195 36.781 1 26.22 17 ASP B C 1
ATOM 1520 O O . ASP B 1 17 ? -41.625 11.867 37.438 1 26.22 17 ASP B O 1
ATOM 1524 N N . THR B 1 18 ? -43.125 11.125 36.188 1 29.62 18 THR B N 1
ATOM 1525 C CA . THR B 1 18 ? -42.344 10.25 35.312 1 29.62 18 THR B CA 1
ATOM 1526 C C . THR B 1 18 ? -41.344 11.062 34.5 1 29.62 18 THR B C 1
ATOM 1528 O O . THR B 1 18 ? -41.75 11.797 33.594 1 29.62 18 THR B O 1
ATOM 1531 N N . THR B 1 19 ? -40.531 11.805 35.094 1 26.8 19 THR B N 1
ATOM 1532 C CA . THR B 1 19 ? -39.438 12.344 34.281 1 26.8 19 THR B CA 1
ATOM 1533 C C . THR B 1 19 ? -38.844 11.273 33.375 1 26.8 19 THR B C 1
ATOM 1535 O O . THR B 1 19 ? -38.219 10.32 33.844 1 26.8 19 THR B O 1
ATOM 1538 N N . GLN B 1 20 ? -39.594 10.75 32.438 1 27.98 20 GLN B N 1
ATOM 1539 C CA . GLN B 1 20 ? -38.938 10.023 31.344 1 27.98 20 GLN B CA 1
ATOM 1540 C C . GLN B 1 20 ? -37.625 10.68 30.938 1 27.98 20 GLN B C 1
ATOM 1542 O O . GLN B 1 20 ? -37.594 11.812 30.453 1 27.98 20 GLN B O 1
ATOM 1547 N N . ARG B 1 21 ? -36.656 10.484 31.719 1 26.56 21 ARG B N 1
ATOM 1548 C CA . ARG B 1 21 ? -35.312 10.789 31.219 1 26.56 21 ARG B CA 1
ATOM 1549 C C . ARG B 1 21 ? -35.156 10.375 29.766 1 26.56 21 ARG B C 1
ATOM 1551 O O . ARG B 1 21 ? -35.25 9.18 29.438 1 26.56 21 ARG B O 1
ATOM 1558 N N . LYS B 1 22 ? -35.719 11.156 28.891 1 29.36 22 LYS B N 1
ATOM 1559 C CA . LYS B 1 22 ? -35.188 11.016 27.531 1 29.36 22 LYS B CA 1
ATOM 1560 C C . LYS B 1 22 ? -33.719 10.656 27.531 1 29.36 22 LYS B C 1
ATOM 1562 O O . LYS B 1 22 ? -32.906 11.406 28.062 1 29.36 22 LYS B O 1
ATOM 1567 N N . ILE B 1 23 ? -33.406 9.508 27.781 1 29.48 23 ILE B N 1
ATOM 1568 C CA . ILE B 1 23 ? -32.062 9.086 27.391 1 29.48 23 ILE B CA 1
ATOM 1569 C C . ILE B 1 23 ? -31.688 9.727 26.047 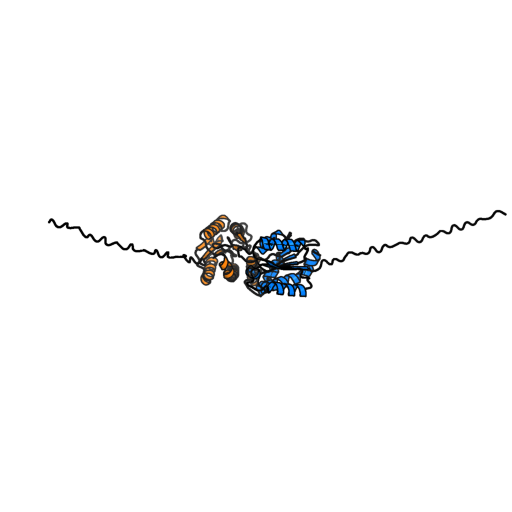1 29.48 23 ILE B C 1
ATOM 1571 O O . ILE B 1 23 ? -32.281 9.406 25.016 1 29.48 23 ILE B O 1
ATOM 1575 N N . ALA B 1 24 ? -31.562 11.055 26.094 1 31.11 24 ALA B N 1
ATOM 1576 C CA . ALA B 1 24 ? -30.844 11.594 24.938 1 31.11 24 ALA B CA 1
ATOM 1577 C C . ALA B 1 24 ? -29.75 10.641 24.469 1 31.11 24 ALA B C 1
ATOM 1579 O O . ALA B 1 24 ? -28.812 10.367 25.203 1 31.11 24 ALA B O 1
ATOM 1580 N N . ASP B 1 25 ? -29.938 9.625 23.859 1 32.56 25 ASP B N 1
ATOM 1581 C CA . ASP B 1 25 ? -29.047 8.828 23.031 1 32.56 25 ASP B CA 1
ATOM 1582 C C . ASP B 1 25 ? -28.078 9.727 22.25 1 32.56 25 ASP B C 1
ATOM 1584 O O . ASP B 1 25 ? -28.391 10.188 21.156 1 32.56 25 ASP B O 1
ATOM 1588 N N . SER B 1 26 ? -27.547 10.859 22.812 1 30.66 26 SER B N 1
ATOM 1589 C CA . SER B 1 26 ? -26.453 11.641 22.266 1 30.66 26 SER B CA 1
ATOM 1590 C C . SER B 1 26 ? -25.359 10.734 21.703 1 30.66 26 SER B C 1
ATOM 1592 O O . SER B 1 26 ? -24.5 10.266 22.453 1 30.66 26 SER B O 1
ATOM 1594 N N . ARG B 1 27 ? -25.688 9.68 21.109 1 32.56 27 ARG B N 1
ATOM 1595 C CA . ARG B 1 27 ? -24.562 9.234 20.281 1 32.56 27 ARG B CA 1
ATOM 1596 C C . ARG B 1 27 ? -23.75 10.414 19.781 1 32.56 27 ARG B C 1
ATOM 1598 O O . ARG B 1 27 ? -24.266 11.273 19.062 1 32.56 27 ARG B O 1
ATOM 1605 N N . ASP B 1 28 ? -23.141 11.18 20.688 1 33.53 28 ASP B N 1
ATOM 1606 C CA . ASP B 1 28 ? -22.172 12.211 20.344 1 33.53 28 ASP B CA 1
ATOM 1607 C C . ASP B 1 28 ? -21.562 11.953 18.969 1 33.53 28 ASP B C 1
ATOM 1609 O O . ASP B 1 28 ? -20.891 10.945 18.75 1 33.53 28 ASP B O 1
ATOM 1613 N N . ASP B 1 29 ? -22.125 12.047 17.906 1 39.09 29 ASP B N 1
ATOM 1614 C CA . ASP B 1 29 ? -21.719 12.117 16.5 1 39.09 29 ASP B CA 1
ATOM 1615 C C . ASP B 1 29 ? -20.312 12.695 16.375 1 39.09 29 ASP B C 1
ATOM 1617 O O . ASP B 1 29 ? -20.156 13.898 16.156 1 39.09 29 ASP B O 1
ATOM 1621 N N . THR B 1 30 ? -19.438 12.742 17.281 1 38.03 30 THR B N 1
ATOM 1622 C CA . THR B 1 30 ? -18.047 13.062 17 1 38.03 30 THR B CA 1
ATOM 1623 C C . THR B 1 30 ? -17.625 12.477 15.648 1 38.03 30 THR B C 1
ATOM 1625 O O . THR B 1 30 ? -17.359 11.273 15.547 1 38.03 30 THR B O 1
ATOM 1628 N N . ALA B 1 31 ? -18.375 12.461 14.68 1 43.91 31 ALA B N 1
ATOM 1629 C CA . ALA B 1 31 ? -17.891 12.336 13.305 1 43.91 31 ALA B CA 1
ATOM 1630 C C . ALA B 1 31 ? -16.375 12.531 13.242 1 43.91 31 ALA B C 1
ATOM 1632 O O . ALA B 1 31 ? -15.867 13.586 13.625 1 43.91 31 ALA B O 1
ATOM 1633 N N . HIS B 1 32 ? -15.656 11.641 13.719 1 54.75 32 HIS B N 1
ATOM 1634 C CA . HIS B 1 32 ? -14.203 11.664 13.609 1 54.75 32 HIS B CA 1
ATOM 1635 C C . HIS B 1 32 ? -13.742 12.578 12.484 1 54.75 32 HIS B C 1
ATOM 1637 O O . HIS B 1 32 ? -13.992 12.297 11.305 1 54.75 32 HIS B O 1
ATOM 1643 N N . ARG B 1 33 ? -13.742 13.938 12.703 1 71.5 33 ARG B N 1
ATOM 1644 C CA . ARG B 1 33 ? -13.406 15.109 11.898 1 71.5 33 ARG B CA 1
ATOM 1645 C C . ARG B 1 33 ? -12.062 14.922 11.203 1 71.5 33 ARG B C 1
ATOM 1647 O O . ARG B 1 33 ? -11.148 14.297 11.75 1 71.5 33 ARG B O 1
ATOM 1654 N N . LYS B 1 34 ? -12.164 15.062 9.891 1 91.44 34 LYS B N 1
ATOM 1655 C CA . LYS B 1 34 ? -10.969 15.266 9.078 1 91.44 34 LYS B CA 1
ATOM 1656 C C . LYS B 1 34 ? -10.062 16.328 9.688 1 91.44 34 LYS B C 1
ATOM 1658 O O . LYS B 1 34 ? -10.258 17.531 9.445 1 91.44 34 LYS B O 1
ATOM 1663 N N . SER B 1 35 ? -9.188 15.906 10.625 1 97.12 35 SER B N 1
ATOM 1664 C CA . SER B 1 35 ? -8.25 16.828 11.234 1 97.12 35 SER B CA 1
ATOM 1665 C C . SER B 1 35 ? -6.816 16.531 10.812 1 97.12 35 SER B C 1
ATOM 1667 O O . SER B 1 35 ? -6.48 15.383 10.523 1 97.12 35 SER B O 1
ATOM 1669 N N . ALA B 1 36 ? -6.012 17.625 10.766 1 98.44 36 ALA B N 1
ATOM 1670 C CA . ALA B 1 36 ? -4.629 17.438 10.336 1 98.44 36 ALA B CA 1
ATOM 1671 C C . ALA B 1 36 ? -3.668 18.25 11.195 1 98.44 36 ALA B C 1
ATOM 1673 O O . ALA B 1 36 ? -3.965 19.391 11.547 1 98.44 36 ALA B O 1
ATOM 1674 N N . LYS B 1 37 ? -2.646 17.672 11.578 1 98.75 37 LYS B N 1
ATOM 1675 C CA . LYS B 1 37 ? -1.472 18.344 12.117 1 98.75 37 LYS B CA 1
ATOM 1676 C C . LYS B 1 37 ? -0.337 18.375 11.094 1 98.75 37 LYS B C 1
ATOM 1678 O O . LYS B 1 37 ? -0.032 17.359 10.469 1 98.75 37 LYS B O 1
ATOM 1683 N N . ILE B 1 38 ? 0.262 19.547 10.938 1 98.88 38 ILE B N 1
ATOM 1684 C CA . ILE B 1 38 ? 1.378 19.719 10.016 1 98.88 38 ILE B CA 1
ATOM 1685 C C . ILE B 1 38 ? 2.646 20.047 10.797 1 98.88 38 ILE B C 1
ATOM 1687 O O . ILE B 1 38 ? 2.662 20.984 11.602 1 98.88 38 ILE B O 1
ATOM 1691 N N . VAL B 1 39 ? 3.648 19.312 10.555 1 98.88 39 VAL B N 1
ATOM 1692 C CA . VAL B 1 39 ? 4.949 19.531 11.172 1 98.88 39 VAL B CA 1
ATOM 1693 C C . VAL B 1 39 ? 6.008 19.734 10.094 1 98.88 39 VAL B C 1
ATOM 1695 O O . VAL B 1 39 ? 6.344 18.812 9.359 1 98.88 39 VAL B O 1
ATOM 1698 N N . VAL B 1 40 ? 6.5 20.938 10.016 1 98.81 40 VAL B N 1
ATOM 1699 C CA . VAL B 1 40 ? 7.605 21.219 9.102 1 98.81 40 VAL B CA 1
ATOM 1700 C C . VAL B 1 40 ? 8.93 20.938 9.805 1 98.81 40 VAL B C 1
ATOM 1702 O O . VAL B 1 40 ? 9.18 21.438 10.906 1 98.81 40 VAL B O 1
ATOM 1705 N N . VAL B 1 41 ? 9.789 20.156 9.195 1 98.75 41 VAL B N 1
ATOM 1706 C CA . VAL B 1 41 ? 11.07 19.734 9.766 1 98.75 41 VAL B CA 1
ATOM 1707 C C . VAL B 1 41 ? 12.211 20.359 8.984 1 98.75 41 VAL B C 1
ATOM 1709 O O . VAL B 1 41 ? 12.555 19.906 7.891 1 98.75 41 VAL B O 1
ATOM 1712 N N . SER B 1 42 ? 12.789 21.344 9.539 1 98.12 42 SER B N 1
ATOM 1713 C CA . SER B 1 42 ? 13.828 22.094 8.844 1 98.12 42 SER B CA 1
ATOM 1714 C C . SER B 1 42 ? 14.633 22.953 9.812 1 98.12 42 SER B C 1
ATOM 1716 O O . SER B 1 42 ? 14.078 23.828 10.484 1 98.12 42 SER B O 1
ATOM 1718 N N . ASP B 1 43 ? 15.969 22.797 9.797 1 97.19 43 ASP B N 1
ATOM 1719 C CA . ASP B 1 43 ? 16.844 23.641 10.617 1 97.19 43 ASP B CA 1
ATOM 1720 C C . ASP B 1 43 ? 16.766 25.109 10.172 1 97.19 43 ASP B C 1
ATOM 1722 O O . ASP B 1 43 ? 16.688 26.016 11.008 1 97.19 43 ASP B O 1
ATOM 1726 N N . ARG B 1 44 ? 16.688 25.297 8.875 1 95.31 44 ARG B N 1
ATOM 1727 C CA . ARG B 1 44 ? 16.734 26.656 8.328 1 95.31 44 ARG B CA 1
ATOM 1728 C C . ARG B 1 44 ? 15.453 27.422 8.633 1 95.31 44 ARG B C 1
ATOM 1730 O O . ARG B 1 44 ? 15.484 28.625 8.891 1 95.31 44 ARG B O 1
ATOM 1737 N N . ILE B 1 45 ? 14.375 26.781 8.617 1 96.38 45 ILE B N 1
ATOM 1738 C CA . ILE B 1 45 ? 13.117 27.438 8.93 1 96.38 45 ILE B CA 1
ATOM 1739 C C . ILE B 1 45 ? 12.984 27.594 10.445 1 96.38 45 ILE B C 1
ATOM 1741 O O . ILE B 1 45 ? 12.609 28.656 10.938 1 96.38 45 ILE B O 1
ATOM 1745 N N . ALA B 1 46 ? 13.305 26.562 11.148 1 96.19 46 ALA B N 1
ATOM 1746 C CA . ALA B 1 46 ? 13.227 26.594 12.609 1 96.19 46 ALA B CA 1
ATOM 1747 C C . ALA B 1 46 ? 14.125 27.703 13.18 1 96.19 46 ALA B C 1
ATOM 1749 O O . ALA B 1 46 ? 13.781 28.328 14.188 1 96.19 46 ALA B O 1
ATOM 1750 N N . GLY B 1 47 ? 15.25 27.906 12.492 1 95.81 47 GLY B N 1
ATOM 1751 C CA . GLY B 1 47 ? 16.203 28.906 12.938 1 95.81 47 GLY B CA 1
ATOM 1752 C C . GLY B 1 47 ? 15.867 30.297 12.445 1 95.81 47 GLY B C 1
ATOM 1753 O O . GLY B 1 47 ? 16.562 31.266 12.781 1 95.81 47 GLY B O 1
ATOM 1754 N N . GLY B 1 48 ? 14.844 30.469 11.57 1 94.38 48 GLY B N 1
ATOM 1755 C CA . GLY B 1 48 ? 14.383 31.766 11.094 1 94.38 48 GLY B CA 1
ATOM 1756 C C . GLY B 1 48 ? 15.07 32.219 9.82 1 94.38 48 GLY B C 1
ATOM 1757 O O . GLY B 1 48 ? 14.875 33.344 9.375 1 94.38 48 GLY B O 1
ATOM 1758 N N . GLU B 1 49 ? 15.891 31.375 9.242 1 93.94 49 GLU B N 1
ATOM 1759 C CA . GLU B 1 49 ? 16.641 31.734 8.031 1 93.94 49 GLU B CA 1
ATOM 1760 C C . GLU B 1 49 ? 15.727 31.734 6.809 1 93.94 49 GLU B C 1
ATOM 1762 O O . GLU B 1 49 ? 16.031 32.406 5.812 1 93.94 49 GLU B O 1
ATOM 1767 N N . ARG B 1 50 ? 14.711 30.984 6.859 1 92.19 50 ARG B N 1
ATOM 1768 C CA . ARG B 1 50 ? 13.758 30.859 5.758 1 92.19 50 ARG B CA 1
ATOM 1769 C C . ARG B 1 50 ? 12.32 30.953 6.262 1 92.19 50 ARG B C 1
ATOM 1771 O O . ARG B 1 50 ? 12.016 30.5 7.363 1 92.19 50 ARG B O 1
ATOM 1778 N N . GLU B 1 51 ? 11.492 31.531 5.488 1 93.06 51 GLU B N 1
ATOM 1779 C CA . GLU B 1 51 ? 10.07 31.578 5.812 1 93.06 51 GLU B CA 1
ATOM 1780 C C . GLU B 1 51 ? 9.43 30.203 5.668 1 93.06 51 GLU B C 1
ATOM 1782 O O . GLU B 1 51 ? 9.875 29.391 4.855 1 93.06 51 GLU B O 1
ATOM 1787 N N . ASN B 1 52 ? 8.422 29.953 6.48 1 93.94 52 ASN B N 1
ATOM 1788 C CA . ASN B 1 52 ? 7.711 28.672 6.445 1 93.94 52 ASN B CA 1
ATOM 1789 C C . ASN B 1 52 ? 6.629 28.672 5.367 1 93.94 52 ASN B C 1
ATOM 1791 O O . ASN B 1 52 ? 5.445 28.531 5.672 1 93.94 52 ASN B O 1
ATOM 1795 N N . THR B 1 53 ? 6.977 28.703 4.137 1 96 53 THR B N 1
ATOM 1796 C CA . THR B 1 53 ? 6.02 28.734 3.033 1 96 53 THR B CA 1
ATOM 1797 C C . THR B 1 53 ? 5.434 27.359 2.785 1 96 53 THR B C 1
ATOM 1799 O O . THR B 1 53 ? 4.254 27.219 2.457 1 96 53 THR B O 1
ATOM 1802 N N . ILE B 1 54 ? 6.188 26.359 2.984 1 97.31 54 ILE B N 1
ATOM 1803 C CA . ILE B 1 54 ? 5.73 25 2.691 1 97.31 54 ILE B CA 1
ATOM 1804 C C . ILE B 1 54 ? 4.602 24.625 3.646 1 97.31 54 ILE B C 1
ATOM 1806 O O . ILE B 1 54 ? 3.609 24.016 3.232 1 97.31 54 ILE B O 1
ATOM 1810 N N . GLY B 1 55 ? 4.715 24.938 4.945 1 97.94 55 GLY B N 1
ATOM 1811 C CA . GLY B 1 55 ? 3.66 24.672 5.91 1 97.94 55 GLY B CA 1
ATOM 1812 C C . GLY B 1 55 ? 2.365 25.391 5.586 1 97.94 55 GLY B C 1
ATOM 1813 O O . GLY B 1 55 ? 1.285 24.797 5.664 1 97.94 55 GLY B O 1
ATOM 1814 N N . GLN B 1 56 ? 2.502 26.641 5.203 1 97.75 56 GLN B N 1
ATOM 1815 C CA . GLN B 1 56 ? 1.335 27.438 4.848 1 97.75 56 GLN B CA 1
ATOM 1816 C C . GLN B 1 56 ? 0.642 26.875 3.609 1 97.75 56 GLN B C 1
ATOM 1818 O O . GLN B 1 56 ? -0.587 26.781 3.568 1 97.75 56 GLN B O 1
ATOM 1823 N N . ASP B 1 57 ? 1.434 26.547 2.631 1 98.31 57 ASP B N 1
ATOM 1824 C CA . ASP B 1 57 ? 0.892 25.953 1.409 1 98.31 57 ASP B CA 1
ATOM 1825 C C . ASP B 1 57 ? 0.167 24.641 1.707 1 98.31 57 ASP B C 1
ATOM 1827 O O . ASP B 1 57 ? -0.937 24.406 1.208 1 98.31 57 ASP B O 1
ATOM 1831 N N . ALA B 1 58 ? 0.788 23.766 2.523 1 98.69 58 ALA B N 1
ATOM 1832 C CA . ALA B 1 58 ? 0.179 22.484 2.893 1 98.69 58 ALA B CA 1
ATOM 1833 C C . ALA B 1 58 ? -1.144 22.703 3.625 1 98.69 58 ALA B C 1
ATOM 1835 O O . ALA B 1 58 ? -2.131 22.016 3.35 1 98.69 58 ALA B O 1
ATOM 1836 N N . ALA B 1 59 ? -1.125 23.672 4.516 1 98.62 59 ALA B N 1
ATOM 1837 C CA . ALA B 1 59 ? -2.336 24 5.27 1 98.62 59 ALA B CA 1
ATOM 1838 C C . ALA B 1 59 ? -3.461 24.438 4.336 1 98.62 59 ALA B C 1
ATOM 1840 O O . ALA B 1 59 ? -4.605 24 4.488 1 98.62 59 ALA B O 1
ATOM 1841 N N . ALA B 1 60 ? -3.158 25.234 3.422 1 98.62 60 ALA B N 1
ATOM 1842 C CA . ALA B 1 60 ? -4.156 25.734 2.477 1 98.62 60 ALA B CA 1
ATOM 1843 C C . ALA B 1 60 ? -4.754 24.594 1.662 1 98.62 60 ALA B C 1
ATOM 1845 O O . ALA B 1 60 ? -5.973 24.516 1.489 1 98.62 60 ALA B O 1
ATOM 1846 N N . ILE B 1 61 ? -3.906 23.672 1.142 1 98.69 61 ILE B N 1
ATOM 1847 C CA . ILE B 1 61 ? -4.348 22.547 0.34 1 98.69 61 ILE B CA 1
ATOM 1848 C C . ILE B 1 61 ? -5.266 21.641 1.172 1 98.69 61 ILE B C 1
ATOM 1850 O O . ILE B 1 61 ? -6.332 21.234 0.708 1 98.69 61 ILE B O 1
ATOM 1854 N N . LEU B 1 62 ? -4.852 21.359 2.434 1 98.56 62 LEU B N 1
ATOM 1855 C CA . LEU B 1 62 ? -5.617 20.469 3.295 1 98.56 62 LEU B CA 1
ATOM 1856 C C . LEU B 1 62 ? -6.945 21.109 3.695 1 98.56 62 LEU B C 1
ATOM 1858 O O . LEU B 1 62 ? -7.973 20.438 3.742 1 98.56 62 LEU B O 1
ATOM 1862 N N . GLN B 1 63 ? -6.922 22.406 3.963 1 98.25 63 GLN B N 1
ATOM 1863 C CA . GLN B 1 63 ? -8.156 23.125 4.297 1 98.25 63 GLN B CA 1
ATOM 1864 C C . GLN B 1 63 ? -9.125 23.125 3.115 1 98.25 63 GLN B C 1
ATOM 1866 O O . GLN B 1 63 ? -10.328 22.906 3.289 1 98.25 63 GLN B O 1
ATOM 1871 N N . GLU B 1 64 ? -8.602 23.359 1.987 1 98.12 64 GLU B N 1
ATOM 1872 C CA . GLU B 1 64 ? -9.422 23.297 0.785 1 98.12 64 GLU B CA 1
ATOM 1873 C C . GLU B 1 64 ? -10.047 21.906 0.61 1 98.12 64 GLU B C 1
ATOM 1875 O O . GLU B 1 64 ? -11.164 21.781 0.118 1 98.12 64 GLU B O 1
ATOM 1880 N N . ALA B 1 65 ? -9.336 20.922 1.068 1 97.62 65 ALA B N 1
ATOM 1881 C CA . ALA B 1 65 ? -9.812 19.547 0.955 1 97.62 65 ALA B CA 1
ATOM 1882 C C . ALA B 1 65 ? -10.742 19.188 2.111 1 97.62 65 ALA B C 1
ATOM 1884 O O . ALA B 1 65 ? -11.195 18.047 2.221 1 97.62 65 ALA B O 1
ATOM 1885 N N . GLY B 1 66 ? -10.984 20.109 3.049 1 96.88 66 GLY B N 1
ATOM 1886 C CA . GLY B 1 66 ? -11.977 19.906 4.094 1 96.88 66 GLY B CA 1
ATOM 1887 C C . GLY B 1 66 ? -11.375 19.5 5.422 1 96.88 66 GLY B C 1
ATOM 1888 O O . GLY B 1 66 ? -12.094 19.141 6.355 1 96.88 66 GLY B O 1
ATOM 1889 N N . PHE B 1 67 ? -10.062 19.484 5.504 1 97.62 67 PHE B N 1
ATOM 1890 C CA . PHE B 1 67 ? -9.43 19.156 6.777 1 97.62 67 PHE B CA 1
ATOM 1891 C C . PHE B 1 67 ? -9.453 20.359 7.715 1 97.62 67 PHE B C 1
ATOM 1893 O O . PHE B 1 67 ? -9.258 21.5 7.281 1 97.62 67 PHE B O 1
ATOM 1900 N N . SER B 1 68 ? -9.703 20.141 9 1 97.81 68 SER B N 1
ATOM 1901 C CA . SER B 1 68 ? -9.375 21.109 10.039 1 97.81 68 SER B CA 1
ATOM 1902 C C . SER B 1 68 ? -7.91 21.016 10.445 1 97.81 68 SER B C 1
ATOM 1904 O O . SER B 1 68 ? -7.5 20.047 11.078 1 97.81 68 SER B O 1
ATOM 1906 N N . VAL B 1 69 ? -7.133 22 10.102 1 98.25 69 VAL B N 1
ATOM 1907 C CA . VAL B 1 69 ? -5.723 22 10.484 1 98.25 69 VAL B CA 1
ATOM 1908 C C . VAL B 1 69 ? -5.586 22.453 11.938 1 98.25 69 VAL B C 1
ATOM 1910 O O . VAL B 1 69 ? -5.73 23.641 12.227 1 98.25 69 VAL B O 1
ATOM 1913 N N . THR B 1 70 ? -5.242 21.578 12.82 1 97.5 70 THR B N 1
ATOM 1914 C CA . THR B 1 70 ? -5.227 21.844 14.25 1 97.5 70 THR B CA 1
ATOM 1915 C C . THR B 1 70 ? -3.916 22.516 14.664 1 97.5 70 THR B C 1
ATOM 1917 O O . THR B 1 70 ? -3.885 23.297 15.609 1 97.5 70 THR B O 1
ATOM 1920 N N . ASP B 1 71 ? -2.887 22.109 14 1 97.88 71 ASP B N 1
ATOM 1921 C CA . ASP B 1 71 ? -1.56 22.625 14.32 1 97.88 71 ASP B CA 1
ATOM 1922 C C . ASP B 1 71 ? -0.695 22.734 13.062 1 97.88 71 ASP B C 1
ATOM 1924 O O . ASP B 1 71 ? -0.771 21.875 12.18 1 97.88 71 ASP B O 1
ATOM 1928 N N . LEU B 1 72 ? -0.012 23.75 13 1 98.31 72 LEU B N 1
ATOM 1929 C CA . LEU B 1 72 ? 1.09 23.969 12.07 1 98.31 72 LEU B CA 1
ATOM 1930 C C . LEU B 1 72 ? 2.346 24.422 12.805 1 98.31 72 LEU B C 1
ATOM 1932 O O . LEU B 1 72 ? 2.4 25.531 13.32 1 98.31 72 LEU B O 1
ATOM 1936 N N . LEU B 1 73 ? 3.34 23.547 12.812 1 98 73 LEU B N 1
ATOM 1937 C CA . LEU B 1 73 ? 4.535 23.812 13.602 1 98 73 LEU B CA 1
ATOM 1938 C C . LEU B 1 73 ? 5.797 23.594 12.781 1 98 73 LEU B C 1
ATOM 1940 O O . LEU B 1 73 ? 5.762 22.906 11.758 1 98 73 LEU B O 1
ATOM 1944 N N . VAL B 1 74 ? 6.828 24.203 13.227 1 98.56 74 VAL B N 1
ATOM 1945 C CA . VAL B 1 74 ? 8.156 23.984 12.672 1 98.56 74 VAL B CA 1
ATOM 1946 C C . VAL B 1 74 ? 9.078 23.422 13.75 1 98.56 74 VAL B C 1
ATOM 1948 O O . VAL B 1 74 ? 9.102 23.906 14.875 1 98.56 74 VAL B O 1
ATOM 1951 N N . VAL B 1 75 ? 9.797 22.406 13.43 1 98.62 75 VAL B N 1
ATOM 1952 C CA . VAL B 1 75 ? 10.773 21.844 14.359 1 98.62 75 VAL B CA 1
ATOM 1953 C C . VAL B 1 75 ? 12.109 21.641 13.641 1 98.62 75 VAL B C 1
ATOM 1955 O O . VAL B 1 75 ? 12.148 21.531 12.414 1 98.62 75 VAL B O 1
ATOM 1958 N N . PRO B 1 76 ? 13.227 21.672 14.406 1 98.44 76 PRO B N 1
ATOM 1959 C CA . PRO B 1 76 ? 14.516 21.344 13.797 1 98.44 76 PRO B CA 1
ATOM 1960 C C . PRO B 1 76 ? 14.633 19.859 13.422 1 98.44 76 PRO B C 1
ATOM 1962 O O . PRO B 1 76 ? 13.852 19.031 13.891 1 98.44 76 PRO B O 1
ATOM 1965 N N . GLU B 1 77 ? 15.594 19.594 12.492 1 98.12 77 GLU B N 1
ATOM 1966 C CA . GLU B 1 77 ? 15.922 18.219 12.188 1 98.12 77 GLU B CA 1
ATOM 1967 C C . GLU B 1 77 ? 16.438 17.484 13.422 1 98.12 77 GLU B C 1
ATOM 1969 O O . GLU B 1 77 ? 16.891 18.109 14.383 1 98.12 77 GLU B O 1
ATOM 1974 N N . GLY B 1 78 ? 16.406 16.141 13.383 1 98.19 78 GLY B N 1
ATOM 1975 C CA . GLY B 1 78 ? 16.812 15.312 14.508 1 98.19 78 GLY B CA 1
ATOM 1976 C C . GLY B 1 78 ? 15.688 14.438 15.039 1 98.19 78 GLY B C 1
ATOM 1977 O O . GLY B 1 78 ? 14.516 14.68 14.734 1 98.19 78 GLY B O 1
ATOM 1978 N N . ALA B 1 79 ? 15.977 13.516 15.906 1 98.5 79 ALA B N 1
ATOM 1979 C CA . ALA B 1 79 ? 15.039 12.484 16.328 1 98.5 79 ALA B CA 1
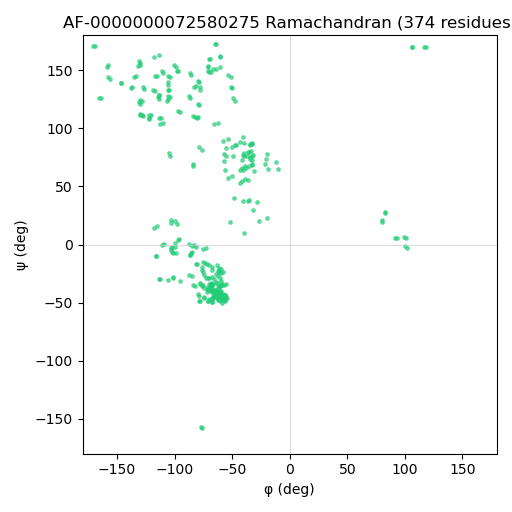ATOM 1980 C C . ALA B 1 79 ? 14.047 13.031 17.344 1 98.5 79 ALA B C 1
ATOM 1982 O O . ALA B 1 79 ? 12.828 12.93 17.156 1 98.5 79 ALA B O 1
ATOM 1983 N N . GLU B 1 80 ? 14.508 13.688 18.312 1 98.5 80 GLU B N 1
ATOM 1984 C CA . GLU B 1 80 ? 13.695 14.039 19.484 1 98.5 80 GLU B CA 1
ATOM 1985 C C . GLU B 1 80 ? 12.602 15.031 19.109 1 98.5 80 GLU B C 1
ATOM 1987 O O . GLU B 1 80 ? 11.43 14.828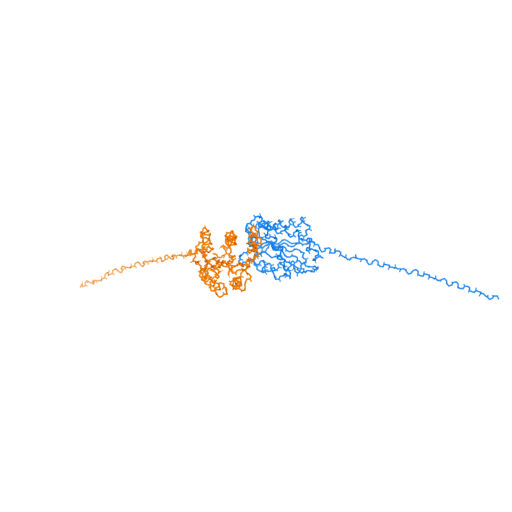 19.453 1 98.5 80 GLU B O 1
ATOM 1992 N N . PRO B 1 81 ? 13 16.141 18.391 1 98.5 81 PRO B N 1
ATOM 1993 C CA . PRO B 1 81 ? 11.938 17.078 18.062 1 98.5 81 PRO B CA 1
ATOM 1994 C C . PRO B 1 81 ? 10.836 16.453 17.203 1 98.5 81 PRO B C 1
ATOM 1996 O O . PRO B 1 81 ? 9.656 16.766 17.391 1 98.5 81 PRO B O 1
ATOM 1999 N N . ILE B 1 82 ? 11.156 15.562 16.312 1 98.62 82 ILE B N 1
ATOM 2000 C CA . ILE B 1 82 ? 10.211 14.906 15.414 1 98.62 82 ILE B CA 1
ATOM 2001 C C . ILE B 1 82 ? 9.344 13.93 16.203 1 98.62 82 ILE B C 1
ATOM 2003 O O . ILE B 1 82 ? 8.117 13.961 16.109 1 98.62 82 ILE B O 1
ATOM 2007 N N . ARG B 1 83 ? 9.969 13.125 17 1 98.69 83 ARG B N 1
ATOM 2008 C CA . ARG B 1 83 ? 9.289 12.125 17.812 1 98.69 83 ARG B CA 1
ATOM 2009 C C . ARG B 1 83 ? 8.234 12.773 18.703 1 98.69 83 ARG B C 1
ATOM 2011 O O . ARG B 1 83 ? 7.098 12.289 18.781 1 98.69 83 ARG B O 1
ATOM 2018 N N . LYS B 1 84 ? 8.625 13.828 19.344 1 98.69 84 LYS B N 1
ATOM 2019 C CA . LYS B 1 84 ? 7.73 14.547 20.234 1 98.69 84 LYS B CA 1
ATOM 2020 C C . LYS B 1 84 ? 6.457 14.977 19.516 1 98.69 84 LYS B C 1
ATOM 2022 O O . LYS B 1 84 ? 5.352 14.789 20.031 1 98.69 84 LYS B O 1
ATOM 2027 N N . GLU B 1 85 ? 6.605 15.5 18.328 1 98.62 85 GLU B N 1
ATOM 2028 C CA . GLU B 1 85 ? 5.445 16.016 17.609 1 98.62 85 GLU B CA 1
ATOM 2029 C C . GLU B 1 85 ? 4.605 14.891 17.016 1 98.62 85 GLU B C 1
ATOM 2031 O O . GLU B 1 85 ? 3.381 15 16.938 1 98.62 85 GLU B O 1
ATOM 2036 N N . LEU B 1 86 ? 5.254 13.812 16.562 1 98.75 86 LEU B N 1
ATOM 2037 C CA . LEU B 1 86 ? 4.504 12.648 16.125 1 98.75 86 LEU B CA 1
ATOM 2038 C C . LEU B 1 86 ? 3.639 12.102 17.25 1 98.75 86 LEU B C 1
ATOM 2040 O O . LEU B 1 86 ? 2.438 11.883 17.062 1 98.75 86 LEU B O 1
ATOM 2044 N N . GLU B 1 87 ? 4.254 11.953 18.406 1 98.69 87 GLU B N 1
ATOM 2045 C CA . GLU B 1 87 ? 3.555 11.398 19.562 1 98.69 87 GLU B CA 1
ATOM 2046 C C . GLU B 1 87 ? 2.41 12.305 20 1 98.69 87 GLU B C 1
ATOM 2048 O O . GLU B 1 87 ? 1.32 11.828 20.328 1 98.69 87 GLU B O 1
ATOM 2053 N N . ARG B 1 88 ? 2.662 13.609 20.047 1 98.5 88 ARG B N 1
ATOM 2054 C CA . ARG B 1 88 ? 1.631 14.562 20.422 1 98.5 88 ARG B CA 1
ATOM 2055 C C . ARG B 1 88 ? 0.452 14.523 19.469 1 98.5 88 ARG B C 1
ATOM 2057 O O . ARG B 1 88 ? -0.706 14.539 19.891 1 98.5 88 ARG B O 1
ATOM 2064 N N . GLY B 1 89 ? 0.746 14.492 18.141 1 97.94 89 GLY B N 1
ATOM 2065 C CA . GLY B 1 89 ? -0.319 14.414 17.156 1 97.94 89 GLY B CA 1
ATOM 2066 C C . GLY B 1 89 ? -1.181 13.18 17.297 1 97.94 89 GLY B C 1
ATOM 2067 O O . GLY B 1 89 ? -2.408 13.258 17.219 1 97.94 89 GLY B O 1
ATOM 2068 N N . ILE B 1 90 ? -0.52 12.086 17.5 1 97.56 90 ILE B N 1
ATOM 2069 C CA . ILE B 1 90 ? -1.222 10.812 17.672 1 97.56 90 ILE B CA 1
ATOM 2070 C C . ILE B 1 90 ? -2.068 10.859 18.938 1 97.56 90 ILE B C 1
ATOM 2072 O O . ILE B 1 90 ? -3.232 10.453 18.922 1 97.56 90 ILE B O 1
ATOM 2076 N N . ALA B 1 91 ? -1.481 11.383 20.031 1 97.44 91 ALA B N 1
ATOM 2077 C CA . ALA B 1 91 ? -2.191 11.5 21.297 1 97.44 91 ALA B CA 1
ATOM 2078 C C . ALA B 1 91 ? -3.406 12.414 21.172 1 97.44 91 ALA B C 1
ATOM 2080 O O . ALA B 1 91 ? -4.449 12.164 21.781 1 97.44 91 ALA B O 1
ATOM 2081 N N . ASP B 1 92 ? -3.291 13.461 20.359 1 96.75 92 ASP B N 1
ATOM 2082 C CA . ASP B 1 92 ? -4.367 14.43 20.156 1 96.75 92 ASP B CA 1
ATOM 2083 C C . ASP B 1 92 ? -5.461 13.844 19.266 1 96.75 92 ASP B C 1
ATOM 2085 O O . ASP B 1 92 ? -6.543 14.422 19.141 1 96.75 92 ASP B O 1
ATOM 2089 N N . GLY B 1 93 ? -5.172 12.734 18.562 1 95.19 93 GLY B N 1
ATOM 2090 C CA . GLY B 1 93 ? -6.168 12.016 17.797 1 95.19 93 GLY B CA 1
ATOM 2091 C C . GLY B 1 93 ? -6.414 12.617 16.422 1 95.19 93 GLY B C 1
ATOM 2092 O O . GLY B 1 93 ? -7.523 12.531 15.891 1 95.19 93 GLY B O 1
ATOM 2093 N N . VAL B 1 94 ? -5.43 13.266 15.914 1 96.88 94 VAL B N 1
ATOM 2094 C CA . VAL B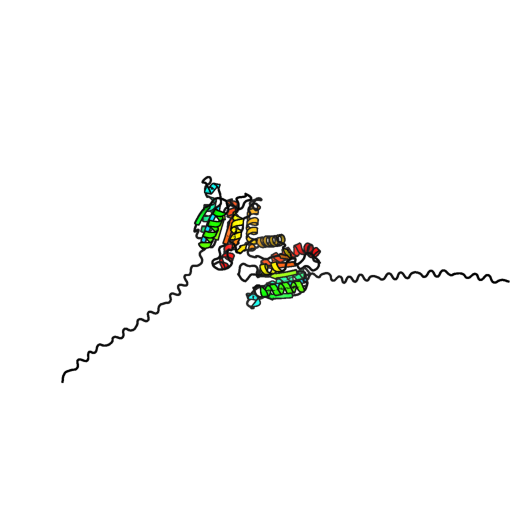 1 94 ? -5.613 13.789 14.562 1 96.88 94 VAL B CA 1
ATOM 2095 C C . VAL B 1 94 ? -5.719 12.625 13.57 1 96.88 94 VAL B C 1
ATOM 2097 O O . VAL B 1 94 ? -5.082 11.586 13.75 1 96.88 94 VAL B O 1
ATOM 2100 N N . THR B 1 95 ? -6.445 12.867 12.492 1 97.12 95 THR B N 1
ATOM 2101 C CA . THR B 1 95 ? -6.633 11.797 11.516 1 97.12 95 THR B CA 1
ATOM 2102 C C . THR B 1 95 ? -5.496 11.797 10.5 1 97.12 95 THR B C 1
ATOM 2104 O O . THR B 1 95 ? -5.203 10.758 9.891 1 97.12 95 THR B O 1
ATOM 2107 N N . LEU B 1 96 ? -4.879 12.961 10.281 1 98.31 96 LEU B N 1
ATOM 2108 C CA . LEU B 1 96 ? -3.75 13.086 9.367 1 98.31 96 LEU B CA 1
ATOM 2109 C C . LEU B 1 96 ? -2.6 13.844 10.031 1 98.31 96 LEU B C 1
ATOM 2111 O O . LEU B 1 96 ? -2.787 14.953 10.539 1 98.31 96 LEU B O 1
ATOM 2115 N N . LEU B 1 97 ? -1.49 13.266 10.102 1 98.81 97 LEU B N 1
ATOM 2116 C CA . LEU B 1 97 ? -0.25 13.883 10.555 1 98.81 97 LEU B CA 1
ATOM 2117 C C . LEU B 1 97 ? 0.755 13.984 9.414 1 98.81 97 LEU B C 1
ATOM 2119 O O . LEU B 1 97 ? 1.319 12.977 8.984 1 98.81 97 LEU B O 1
ATOM 2123 N N . LEU B 1 98 ? 0.963 15.164 8.969 1 98.88 98 LEU B N 1
ATOM 2124 C CA . LEU B 1 98 ? 1.836 15.43 7.836 1 98.88 98 LEU B CA 1
ATOM 2125 C C . LEU B 1 98 ? 3.15 16.047 8.297 1 98.88 98 LEU B C 1
ATOM 2127 O O . LEU B 1 98 ? 3.148 17.078 8.992 1 98.88 98 LEU B O 1
ATOM 2131 N N . THR B 1 99 ? 4.188 15.469 7.938 1 98.94 99 THR B N 1
ATOM 2132 C CA . THR B 1 99 ? 5.488 16.109 8.086 1 98.94 99 THR B CA 1
ATOM 2133 C C . THR B 1 99 ? 6.016 16.578 6.738 1 98.94 99 THR B C 1
ATOM 2135 O O . THR B 1 99 ? 5.805 15.93 5.719 1 98.94 99 THR B O 1
ATOM 2138 N N . CYS B 1 100 ? 6.68 17.656 6.746 1 98.69 100 CYS B N 1
ATOM 2139 C CA . CYS B 1 100 ? 7.367 18.188 5.574 1 98.69 100 CYS B CA 1
ATOM 2140 C C . CYS B 1 100 ? 8.852 18.375 5.852 1 98.69 100 CYS B C 1
ATOM 2142 O O . CYS B 1 100 ? 9.242 19.281 6.582 1 98.69 100 CYS B O 1
ATOM 2144 N N . GLY B 1 101 ? 9.633 17.5 5.23 1 98.25 101 GLY B N 1
ATOM 2145 C CA . GLY B 1 101 ? 11.078 17.594 5.414 1 98.25 101 GLY B CA 1
ATOM 2146 C C . GLY B 1 101 ? 11.641 16.5 6.316 1 98.25 101 GLY B C 1
ATOM 2147 O O . GLY B 1 101 ? 10.883 15.734 6.914 1 98.25 101 GLY B O 1
ATOM 2148 N N . GLY B 1 102 ? 12.977 16.469 6.297 1 98.19 102 GLY B N 1
ATOM 2149 C CA . GLY B 1 102 ? 13.68 15.492 7.125 1 98.19 102 GLY B CA 1
ATOM 2150 C C . GLY B 1 102 ? 13.727 14.109 6.512 1 98.19 102 GLY B C 1
ATOM 2151 O O . GLY B 1 102 ? 13.922 13.117 7.215 1 98.19 102 GLY B O 1
ATOM 2152 N N . THR B 1 103 ? 13.562 14.008 5.246 1 98.31 103 THR B N 1
ATOM 2153 C CA . THR B 1 103 ? 13.453 12.703 4.605 1 98.31 103 THR B CA 1
ATOM 2154 C C . THR B 1 103 ? 14.672 12.414 3.74 1 98.31 103 THR B C 1
ATOM 2156 O O . THR B 1 103 ? 14.758 11.359 3.102 1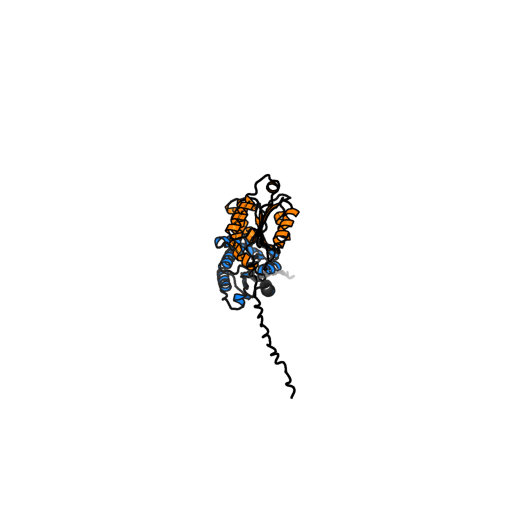 98.31 103 THR B O 1
ATOM 2159 N N . GLY B 1 104 ? 15.617 13.344 3.672 1 97.25 104 GLY B N 1
ATOM 2160 C CA . GLY B 1 104 ? 16.781 13.188 2.822 1 97.25 104 GLY B CA 1
ATOM 2161 C C . GLY B 1 104 ? 17.812 12.219 3.385 1 97.25 104 GLY B C 1
ATOM 2162 O O . GLY B 1 104 ? 17.453 11.297 4.129 1 97.25 104 GLY B O 1
ATOM 2163 N N . LEU B 1 105 ? 19.062 12.375 2.92 1 96.5 105 LEU B N 1
ATOM 2164 C CA . LEU B 1 105 ? 20.109 11.414 3.225 1 96.5 105 LEU B CA 1
ATOM 2165 C C . LEU B 1 105 ? 21.047 11.938 4.312 1 96.5 105 LEU B C 1
ATOM 2167 O O . LEU B 1 105 ? 21.953 11.227 4.766 1 96.5 105 LEU B O 1
ATOM 2171 N N . GLY B 1 106 ? 20.781 13.148 4.75 1 96 106 GLY B N 1
ATOM 2172 C CA . GLY B 1 106 ? 21.609 13.695 5.812 1 96 106 GLY B CA 1
ATOM 2173 C C . GLY B 1 106 ? 21.5 12.93 7.117 1 96 106 GLY B C 1
ATOM 2174 O O . GLY B 1 106 ? 20.453 12.344 7.406 1 96 106 GLY B O 1
ATOM 2175 N N . PRO B 1 107 ? 22.531 12.938 7.898 1 96.81 107 PRO B N 1
ATOM 2176 C CA . PRO B 1 107 ? 22.547 12.148 9.133 1 96.81 107 PRO B CA 1
ATOM 2177 C C . PRO B 1 107 ? 21.453 12.578 10.109 1 96.81 107 PRO B C 1
ATOM 2179 O O . PRO B 1 107 ? 21.062 11.797 10.984 1 96.81 107 PRO B O 1
ATOM 2182 N N . ARG B 1 108 ? 20.984 13.836 9.93 1 97.5 108 ARG B N 1
ATOM 2183 C CA . ARG B 1 108 ? 19.953 14.32 10.852 1 97.5 108 ARG B CA 1
ATOM 2184 C C . ARG B 1 108 ? 18.562 14.219 10.234 1 97.5 108 ARG B C 1
ATOM 2186 O O . ARG B 1 108 ? 17.578 14.578 10.859 1 97.5 108 ARG B O 1
ATOM 2193 N N . ASN B 1 109 ? 18.469 13.766 8.992 1 98.44 109 ASN B N 1
ATOM 2194 C CA . ASN B 1 109 ? 17.188 13.508 8.328 1 98.44 109 ASN B CA 1
ATOM 2195 C C . ASN B 1 109 ? 16.547 12.211 8.82 1 98.44 109 ASN B C 1
ATOM 2197 O O . ASN B 1 109 ? 16.609 11.195 8.133 1 98.44 109 ASN B O 1
ATOM 2201 N N . LEU B 1 110 ? 15.875 12.305 9.992 1 98.75 110 LEU B N 1
ATOM 2202 C CA . LEU B 1 110 ? 15.461 11.094 10.695 1 98.75 110 LEU B CA 1
ATOM 2203 C C . LEU B 1 110 ? 13.945 11 10.75 1 98.75 110 LEU B C 1
ATOM 2205 O O . LEU B 1 110 ? 13.398 10.227 11.547 1 98.75 110 LEU B O 1
ATOM 2209 N N . THR B 1 111 ? 13.266 11.766 9.945 1 98.81 111 THR B N 1
ATOM 2210 C CA . THR B 1 111 ? 11.805 11.758 9.938 1 98.81 111 THR B CA 1
ATOM 2211 C C . THR B 1 111 ? 11.273 10.359 9.656 1 98.81 111 THR B C 1
ATOM 2213 O O . THR B 1 111 ? 10.414 9.859 10.391 1 98.81 111 THR B O 1
ATOM 2216 N N . PRO B 1 112 ? 11.812 9.633 8.586 1 98.88 112 PRO B N 1
ATOM 2217 C CA . PRO B 1 112 ? 11.297 8.289 8.312 1 98.88 112 PRO B CA 1
ATOM 2218 C C . PRO B 1 112 ? 11.523 7.324 9.469 1 98.88 112 PRO B C 1
ATOM 2220 O O . PRO B 1 112 ? 10.617 6.574 9.844 1 98.88 112 PRO B O 1
ATOM 2223 N N . GLU B 1 113 ? 12.719 7.328 10.055 1 98.75 113 GLU B N 1
ATOM 2224 C CA . GLU B 1 113 ? 13.062 6.449 11.172 1 98.75 113 GLU B CA 1
ATOM 2225 C C . GLU B 1 113 ? 12.125 6.66 12.352 1 98.75 113 GLU B C 1
ATOM 2227 O O . GLU B 1 113 ? 11.648 5.691 12.953 1 98.75 113 GLU B O 1
ATOM 2232 N N . GLU B 1 114 ? 11.844 7.871 12.711 1 98.88 114 GLU B N 1
ATOM 2233 C CA . GLU B 1 114 ? 10.945 8.164 13.82 1 98.88 114 GLU B CA 1
ATOM 2234 C C . GLU B 1 114 ? 9.508 7.781 13.484 1 98.88 114 GLU B C 1
ATOM 2236 O O . GLU B 1 114 ? 8.758 7.34 14.359 1 98.88 114 GLU B O 1
ATOM 2241 N N . THR B 1 115 ? 9.109 8 12.242 1 98.88 115 THR B N 1
ATOM 2242 C CA . THR B 1 115 ? 7.77 7.637 11.805 1 98.88 115 THR B CA 1
ATOM 2243 C C . THR B 1 115 ? 7.555 6.133 11.906 1 98.88 115 THR B C 1
ATOM 2245 O O . THR B 1 115 ? 6.496 5.676 12.352 1 98.88 115 THR B O 1
ATOM 2248 N N . LEU B 1 116 ? 8.547 5.348 11.508 1 98.75 116 LEU B N 1
ATOM 2249 C CA . LEU B 1 116 ? 8.461 3.891 11.516 1 98.75 116 LEU B CA 1
ATOM 2250 C C . LEU B 1 116 ? 8.203 3.373 12.93 1 98.75 116 LEU B C 1
ATOM 2252 O O . LEU B 1 116 ? 7.648 2.289 13.109 1 98.75 116 LEU B O 1
ATOM 2256 N N . LYS B 1 117 ? 8.5 4.129 13.961 1 98.62 117 LYS B N 1
ATOM 2257 C CA . LYS B 1 117 ? 8.344 3.721 15.352 1 98.62 117 LYS B CA 1
ATOM 2258 C C . LYS B 1 117 ? 6.895 3.877 15.812 1 98.62 117 LYS B C 1
ATOM 2260 O O . LYS B 1 117 ? 6.5 3.316 16.844 1 98.62 117 LYS B O 1
ATOM 2265 N N . VAL B 1 118 ? 6.117 4.637 15.055 1 98.56 118 VAL B N 1
ATOM 2266 C CA . VAL B 1 118 ? 4.809 4.973 15.609 1 98.56 118 VAL B CA 1
ATOM 2267 C C . VAL B 1 118 ? 3.711 4.371 14.734 1 98.56 118 VAL B C 1
ATOM 2269 O O . VAL B 1 118 ? 2.535 4.379 15.109 1 98.56 118 VAL B O 1
ATOM 2272 N N . ILE B 1 119 ? 4.031 3.852 13.586 1 98.06 119 ILE B N 1
ATOM 2273 C CA . ILE B 1 119 ? 3.002 3.27 12.734 1 98.06 119 ILE B CA 1
ATOM 2274 C C . ILE B 1 119 ? 2.969 1.755 12.922 1 98.06 119 ILE B C 1
ATOM 2276 O O . ILE B 1 119 ? 3.998 1.135 13.203 1 98.06 119 ILE B O 1
ATOM 2280 N N . SER B 1 120 ? 1.775 1.194 12.758 1 95.81 120 SER B N 1
ATOM 2281 C CA . SER B 1 120 ? 1.593 -0.251 12.852 1 95.81 120 SER B CA 1
ATOM 2282 C C . SER B 1 120 ? 1.5 -0.888 11.469 1 95.81 120 SER B C 1
ATOM 2284 O O . SER B 1 120 ? 1.821 -2.066 11.297 1 95.81 120 SER B O 1
ATOM 2286 N N . THR B 1 121 ? 1.01 -0.124 10.492 1 95.12 121 THR B N 1
ATOM 2287 C CA . THR B 1 121 ? 0.847 -0.597 9.125 1 95.12 121 THR B CA 1
ATOM 2288 C C . THR B 1 121 ? 1.462 0.389 8.133 1 95.12 121 THR B C 1
ATOM 2290 O O . THR B 1 121 ? 0.972 1.51 7.98 1 95.12 121 THR B O 1
ATOM 2293 N N . ARG B 1 122 ? 2.533 -0.037 7.508 1 96.56 122 ARG B N 1
ATOM 2294 C CA . ARG B 1 122 ? 3.154 0.781 6.473 1 96.56 122 ARG B CA 1
ATOM 2295 C C . ARG B 1 122 ? 2.432 0.614 5.141 1 96.56 122 ARG B C 1
ATOM 2297 O O . ARG B 1 122 ? 2.08 -0.502 4.754 1 96.56 122 ARG B O 1
ATOM 2304 N N . LEU B 1 123 ? 2.234 1.731 4.523 1 97.44 123 LEU B N 1
ATOM 2305 C CA . LEU B 1 123 ? 1.573 1.725 3.223 1 97.44 123 LEU B CA 1
ATOM 2306 C C . LEU B 1 123 ? 2.576 1.971 2.1 1 97.44 123 LEU B C 1
ATOM 2308 O O . LEU B 1 123 ? 2.557 3.027 1.464 1 97.44 123 LEU B O 1
ATOM 2312 N N . GLU B 1 124 ? 3.281 0.953 1.767 1 96.44 124 GLU B N 1
ATOM 2313 C CA . GLU B 1 124 ? 4.379 1.034 0.809 1 96.44 124 GLU B CA 1
ATOM 2314 C C . GLU B 1 124 ? 3.865 1.33 -0.597 1 96.44 124 GLU B C 1
ATOM 2316 O O . GLU B 1 124 ? 4.535 2.01 -1.378 1 96.44 124 GLU B O 1
ATOM 2321 N N . THR B 1 125 ? 2.727 0.794 -0.884 1 96.88 125 THR B N 1
ATOM 2322 C CA . THR B 1 125 ? 2.164 1.029 -2.209 1 96.88 125 THR B CA 1
ATOM 2323 C C . THR B 1 125 ? 1.797 2.5 -2.389 1 96.88 125 THR B C 1
ATOM 2325 O O . THR B 1 125 ? 1.937 3.051 -3.482 1 96.88 125 THR B O 1
ATOM 2328 N N . VAL B 1 126 ? 1.367 3.148 -1.357 1 98.38 126 VAL B N 1
ATOM 2329 C CA . VAL B 1 126 ? 1.065 4.574 -1.408 1 98.38 126 VAL B CA 1
ATOM 2330 C C . VAL B 1 126 ? 2.361 5.375 -1.524 1 98.38 126 VAL B C 1
ATOM 2332 O O . VAL B 1 126 ? 2.434 6.348 -2.275 1 98.38 126 VAL B O 1
ATOM 2335 N N . GLU B 1 127 ? 3.371 4.945 -0.816 1 98.56 127 GLU B N 1
ATOM 2336 C CA . GLU B 1 127 ? 4.684 5.566 -0.963 1 98.56 127 GLU B CA 1
ATOM 2337 C C . GLU B 1 127 ? 5.16 5.516 -2.412 1 98.56 127 GLU B C 1
ATOM 2339 O O . GLU B 1 127 ? 5.648 6.516 -2.945 1 98.56 127 GLU B O 1
ATOM 2344 N N . THR B 1 128 ? 4.984 4.395 -2.996 1 98.12 128 THR B N 1
ATOM 2345 C CA . THR B 1 128 ? 5.398 4.223 -4.387 1 98.12 128 THR B CA 1
ATOM 2346 C C . THR B 1 128 ? 4.574 5.121 -5.309 1 98.12 128 THR B C 1
ATOM 2348 O O . THR B 1 128 ? 5.109 5.703 -6.254 1 98.12 128 THR B O 1
ATOM 2351 N N . GLN B 1 129 ? 3.342 5.203 -5.023 1 98.5 129 GLN B N 1
ATOM 2352 C CA . GLN B 1 129 ? 2.508 6.09 -5.832 1 98.5 129 GLN B CA 1
ATOM 2353 C C . GLN B 1 129 ? 2.986 7.535 -5.73 1 98.5 129 GLN B C 1
ATOM 2355 O O . GLN B 1 129 ? 2.977 8.266 -6.723 1 98.5 129 GLN B O 1
ATOM 2360 N N . VAL B 1 130 ? 3.365 7.957 -4.57 1 98.75 130 VAL B N 1
ATOM 2361 C CA . VAL B 1 130 ? 3.914 9.297 -4.398 1 98.75 130 VAL B CA 1
ATOM 2362 C C . VAL B 1 130 ? 5.176 9.453 -5.242 1 98.75 130 VAL B C 1
ATOM 2364 O O . VAL B 1 130 ? 5.363 10.477 -5.906 1 98.75 130 VAL B O 1
ATOM 2367 N N . LEU B 1 131 ? 5.992 8.445 -5.234 1 98.31 131 LEU B N 1
ATOM 2368 C CA . LEU B 1 131 ? 7.203 8.469 -6.051 1 98.31 131 LEU B CA 1
ATOM 2369 C C . LEU B 1 131 ? 6.855 8.578 -7.531 1 98.31 131 LEU B C 1
ATOM 2371 O O . LEU B 1 131 ? 7.418 9.414 -8.242 1 98.31 131 LEU B O 1
ATOM 2375 N N . VAL B 1 132 ? 5.945 7.785 -7.945 1 98 132 VAL B N 1
ATOM 2376 C CA . VAL B 1 132 ? 5.551 7.77 -9.352 1 98 132 VAL B CA 1
ATOM 2377 C C . VAL B 1 132 ? 5.008 9.141 -9.75 1 98 132 VAL B C 1
ATOM 2379 O O . VAL B 1 132 ? 5.34 9.656 -10.82 1 98 132 VAL B O 1
ATOM 2382 N N . GLU B 1 133 ? 4.227 9.742 -8.875 1 98.06 133 GLU B N 1
ATOM 2383 C CA . GLU B 1 133 ? 3.711 11.086 -9.125 1 98.06 133 GLU B CA 1
ATOM 2384 C C . GLU B 1 133 ? 4.844 12.102 -9.234 1 98.06 133 GLU B C 1
ATOM 2386 O O . GLU B 1 133 ? 4.867 12.922 -10.156 1 98.06 133 GLU B O 1
ATOM 2391 N N . GLY B 1 134 ? 5.785 12.055 -8.32 1 98.12 134 GLY B N 1
ATOM 2392 C CA . GLY B 1 134 ? 6.91 12.977 -8.305 1 98.12 134 GLY B CA 1
ATOM 2393 C C . GLY B 1 134 ? 7.805 12.844 -9.516 1 98.12 134 GLY B C 1
ATOM 2394 O O . GLY B 1 134 ? 8.352 13.836 -10.008 1 98.12 134 GLY B O 1
ATOM 2395 N N . LEU B 1 135 ? 7.902 11.617 -10.031 1 97.31 135 LEU B N 1
ATOM 2396 C CA . LEU B 1 135 ? 8.797 11.344 -11.148 1 97.31 135 LEU B CA 1
ATOM 2397 C C . LEU B 1 135 ? 8.25 11.953 -12.438 1 97.31 135 LEU B C 1
ATOM 2399 O O . LEU B 1 135 ? 8.992 12.117 -13.414 1 97.31 135 LEU B O 1
ATOM 2403 N N . LYS B 1 136 ? 7.031 12.289 -12.461 1 96.88 136 LYS B N 1
ATOM 2404 C CA . LYS B 1 136 ? 6.469 13.031 -13.586 1 96.88 136 LYS B CA 1
ATOM 2405 C C . LYS B 1 136 ? 7.039 14.445 -13.648 1 96.88 136 LYS B C 1
ATOM 2407 O O . LYS B 1 136 ? 7.008 15.086 -14.703 1 96.88 136 LYS B O 1
ATOM 2412 N N . ASN B 1 137 ? 7.555 14.938 -12.516 1 97.06 137 ASN B N 1
ATOM 2413 C CA . ASN B 1 137 ? 7.938 16.344 -12.414 1 97.06 137 ASN B CA 1
ATOM 2414 C C . ASN B 1 137 ? 9.453 16.5 -12.281 1 97.06 137 ASN B C 1
ATOM 2416 O O . ASN B 1 137 ? 10.008 17.516 -12.688 1 97.06 137 ASN B O 1
ATOM 2420 N N . THR B 1 138 ? 10.117 15.484 -11.672 1 96.38 138 THR B N 1
ATOM 2421 C CA . THR B 1 138 ? 11.562 15.578 -11.469 1 96.38 138 THR B CA 1
ATOM 2422 C C . THR B 1 138 ? 12.18 14.188 -11.336 1 96.38 138 THR B C 1
ATOM 2424 O O . THR B 1 138 ? 11.594 13.305 -10.703 1 96.38 138 THR B O 1
ATOM 2427 N N . PRO B 1 139 ? 13.422 13.984 -11.906 1 96.12 139 PRO B N 1
ATOM 2428 C CA . PRO B 1 139 ? 14.109 12.703 -11.703 1 96.12 139 PRO B CA 1
ATOM 2429 C C . PRO B 1 139 ? 14.656 12.547 -10.289 1 96.12 139 PRO B C 1
ATOM 2431 O O . PRO B 1 139 ? 15.133 11.469 -9.922 1 96.12 139 PRO B O 1
ATOM 2434 N N . LYS B 1 140 ? 14.539 13.547 -9.422 1 95.75 140 LYS B N 1
ATOM 2435 C CA . LYS B 1 140 ? 15.117 13.523 -8.078 1 95.75 140 LYS B CA 1
ATOM 2436 C C . LYS B 1 140 ? 14.078 13.109 -7.039 1 95.75 140 LYS B C 1
ATOM 2438 O O . LYS B 1 140 ? 14.359 13.109 -5.84 1 95.75 140 LYS B O 1
ATOM 2443 N N . ALA B 1 141 ? 12.914 12.781 -7.512 1 96.44 141 ALA B N 1
ATOM 2444 C CA . ALA B 1 141 ? 11.828 12.461 -6.594 1 96.44 141 ALA B CA 1
ATOM 2445 C C . ALA B 1 141 ? 12.211 11.312 -5.668 1 96.44 141 ALA B C 1
ATOM 2447 O O . ALA B 1 141 ? 11.727 11.234 -4.535 1 96.44 141 ALA B O 1
ATOM 2448 N N . SER B 1 142 ? 13.148 10.5 -6.09 1 96.12 142 SER B N 1
ATOM 2449 C CA . SER B 1 142 ? 13.5 9.297 -5.344 1 96.12 142 SER B CA 1
ATOM 2450 C C . SER B 1 142 ? 14.477 9.602 -4.215 1 96.12 142 SER B C 1
ATOM 2452 O O . SER B 1 142 ? 14.812 8.727 -3.42 1 96.12 142 SER B O 1
ATOM 2454 N N . MET B 1 143 ? 14.844 10.781 -4.086 1 96.38 143 MET B N 1
ATOM 2455 C CA . MET B 1 143 ? 15.789 11.148 -3.037 1 96.38 143 MET B CA 1
ATOM 2456 C C . MET B 1 143 ? 15.109 11.188 -1.676 1 96.38 143 MET B C 1
ATOM 2458 O O . MET B 1 143 ? 15.773 11.156 -0.639 1 96.38 143 MET B O 1
ATOM 2462 N N . SER B 1 144 ? 13.789 11.344 -1.716 1 97.5 144 SER B N 1
ATOM 2463 C CA . SER B 1 144 ? 13.047 11.305 -0.459 1 97.5 144 SER B CA 1
ATOM 2464 C C . SER B 1 144 ? 12.867 9.875 0.032 1 97.5 144 SER B C 1
ATOM 2466 O O . SER B 1 144 ? 12.453 9 -0.731 1 97.5 144 SER B O 1
ATOM 2468 N N . ARG B 1 145 ? 13.086 9.695 1.316 1 98.06 145 ARG B N 1
ATOM 2469 C CA . ARG B 1 145 ? 12.859 8.398 1.941 1 98.06 145 ARG B CA 1
ATOM 2470 C C . ARG B 1 145 ? 11.562 8.383 2.744 1 98.06 145 ARG B C 1
ATOM 2472 O O . ARG B 1 145 ? 11.398 7.57 3.65 1 98.06 145 ARG B O 1
ATOM 2479 N N . GLY B 1 146 ? 10.711 9.305 2.467 1 98.5 146 GLY B N 1
ATOM 2480 C CA . GLY B 1 146 ? 9.484 9.469 3.234 1 98.5 146 GLY B CA 1
ATOM 2481 C C . GLY B 1 146 ? 8.703 8.172 3.383 1 98.5 146 GLY B C 1
ATOM 2482 O O . GLY B 1 146 ? 8.625 7.379 2.445 1 98.5 146 GLY B O 1
ATOM 2483 N N . VAL B 1 147 ? 8.094 8.039 4.543 1 98.44 147 VAL B N 1
ATOM 2484 C CA . VAL B 1 147 ? 7.285 6.883 4.914 1 98.44 147 VAL B CA 1
ATOM 2485 C C . VAL B 1 147 ? 5.832 7.309 5.109 1 98.44 147 VAL B C 1
ATOM 2487 O O . VAL B 1 147 ? 5.566 8.414 5.586 1 98.44 147 VAL B O 1
ATOM 2490 N N . ILE B 1 148 ? 4.945 6.418 4.73 1 98.81 148 ILE B N 1
ATOM 2491 C CA . ILE B 1 148 ? 3.516 6.609 4.945 1 98.81 148 ILE B CA 1
ATOM 2492 C C . ILE B 1 148 ? 2.934 5.383 5.648 1 98.81 148 ILE B C 1
ATOM 2494 O O . ILE B 1 148 ? 3.246 4.246 5.285 1 98.81 148 ILE B O 1
ATOM 2498 N N . GLY B 1 149 ? 2.08 5.629 6.688 1 98.31 149 GLY B N 1
ATOM 2499 C CA . GLY B 1 149 ? 1.496 4.484 7.375 1 98.31 149 GLY B CA 1
ATOM 2500 C C . GLY B 1 149 ? 0.399 4.871 8.352 1 98.31 149 GLY B C 1
ATOM 2501 O O . GLY B 1 149 ? 0.143 6.059 8.562 1 98.31 149 GLY B O 1
ATOM 2502 N N . LEU B 1 150 ? -0.258 3.865 8.836 1 97.69 150 LEU B N 1
ATOM 2503 C CA . LEU B 1 150 ? -1.316 4.02 9.828 1 97.69 150 LEU B CA 1
ATOM 2504 C C . LEU B 1 150 ? -0.841 3.57 11.211 1 97.69 150 LEU B C 1
ATOM 2506 O O . LEU B 1 150 ? -0.143 2.561 11.328 1 97.69 150 LEU B O 1
ATOM 2510 N N . THR B 1 151 ? -1.263 4.344 12.211 1 97.5 151 THR B N 1
ATOM 2511 C CA . THR B 1 151 ? -0.975 3.93 13.578 1 97.5 151 THR B CA 1
ATOM 2512 C C . THR B 1 151 ? -1.851 2.746 13.984 1 97.5 151 THR B C 1
ATOM 2514 O O . THR B 1 151 ? -1.489 1.973 14.875 1 97.5 151 THR B O 1
ATOM 2517 N N . SER B 1 152 ? -3.004 2.738 13.344 1 94.19 152 SER B N 1
ATOM 2518 C CA . SER B 1 152 ? -3.953 1.649 13.547 1 94.19 152 SER B CA 1
ATOM 2519 C C . SER B 1 152 ? -4.926 1.542 12.383 1 94.19 152 SER B C 1
ATOM 2521 O O . SER B 1 152 ? -5.199 2.531 11.695 1 94.19 152 SER B O 1
ATOM 2523 N N . ARG B 1 153 ? -5.457 0.323 12.125 1 91.94 153 ARG B N 1
ATOM 2524 C CA . ARG B 1 153 ? -6.465 0.13 11.094 1 91.94 153 ARG B CA 1
ATOM 2525 C C . ARG B 1 153 ? -7.867 0.114 11.688 1 91.94 153 ARG B C 1
ATOM 2527 O O . ARG B 1 153 ? -8.797 -0.437 11.094 1 91.94 153 ARG B O 1
ATOM 2534 N N . GLU B 1 154 ? -7.965 0.627 12.914 1 90 154 GLU B N 1
ATOM 2535 C CA . GLU B 1 154 ? -9.219 0.766 13.641 1 90 154 GLU B CA 1
ATOM 2536 C C . GLU B 1 154 ? -9.586 2.234 13.844 1 90 154 GLU B C 1
ATOM 2538 O O . GLU B 1 154 ? -8.734 3.115 13.688 1 90 154 GLU B O 1
ATOM 2543 N N . PRO B 1 155 ? -10.922 2.449 14.18 1 91.25 155 PRO B N 1
ATOM 2544 C CA . PRO B 1 155 ? -11.273 3.84 14.477 1 91.25 155 PRO B CA 1
ATOM 2545 C C . PRO B 1 155 ? -10.336 4.48 15.492 1 91.25 155 PRO B C 1
ATOM 2547 O O . PRO B 1 155 ? -9.93 3.83 16.469 1 91.25 155 PRO B O 1
ATOM 2550 N N . GLY B 1 156 ? -9.984 5.648 15.164 1 92.81 156 GLY B N 1
ATOM 2551 C CA . GLY B 1 156 ? -9.062 6.359 16.031 1 92.81 156 GLY B CA 1
ATOM 2552 C C . GLY B 1 156 ? -7.629 6.324 15.523 1 92.81 156 GLY B C 1
ATOM 2553 O O . GLY B 1 156 ? -6.742 6.941 16.109 1 92.81 156 GLY B O 1
ATOM 2554 N N . GLY B 1 157 ? -7.398 5.645 14.406 1 95 157 GLY B N 1
ATOM 2555 C CA . GLY B 1 157 ? -6.078 5.613 13.797 1 95 157 GLY B CA 1
ATOM 2556 C C . GLY B 1 157 ? -5.684 6.934 13.164 1 95 157 GLY B C 1
ATOM 2557 O O . GLY B 1 157 ? -6.547 7.746 12.82 1 95 157 GLY B O 1
ATOM 2558 N N . THR B 1 158 ? -4.395 7.156 13.094 1 97.25 158 THR B N 1
ATOM 2559 C CA . THR B 1 158 ? -3.826 8.32 12.422 1 97.25 158 THR B CA 1
ATOM 2560 C C . THR B 1 158 ? -3.033 7.898 11.188 1 97.25 158 THR B C 1
ATOM 2562 O O . THR B 1 158 ? -2.256 6.945 11.234 1 97.25 158 THR B O 1
ATOM 2565 N N . LEU B 1 159 ? -3.346 8.531 10.086 1 98.25 159 LEU B N 1
ATOM 2566 C CA . LEU B 1 159 ? -2.461 8.422 8.93 1 98.25 159 LEU B CA 1
ATOM 2567 C C . LEU B 1 159 ? -1.257 9.344 9.078 1 98.25 159 LEU B C 1
ATOM 2569 O O . LEU B 1 159 ? -1.414 10.562 9.203 1 98.25 159 LEU B O 1
ATOM 2573 N N . VAL B 1 160 ? -0.102 8.797 9.055 1 98.88 160 VAL B N 1
ATOM 2574 C CA . VAL B 1 160 ? 1.136 9.57 9.133 1 98.88 160 VAL B CA 1
ATOM 2575 C C . VAL B 1 160 ? 1.808 9.609 7.762 1 98.88 160 VAL B C 1
ATOM 2577 O O . VAL B 1 160 ? 2.031 8.57 7.141 1 98.88 160 VAL B O 1
ATOM 2580 N N . VAL B 1 161 ? 2.115 10.805 7.336 1 98.94 161 VAL B N 1
ATOM 2581 C CA . VAL B 1 161 ? 2.629 11.016 5.988 1 98.94 161 VAL B CA 1
ATOM 2582 C C . VAL B 1 161 ? 3.898 11.867 6.047 1 98.94 161 VAL B C 1
ATOM 2584 O O . VAL B 1 161 ? 3.887 12.977 6.582 1 98.94 161 VAL B O 1
ATOM 2587 N N . ASN B 1 162 ? 4.949 11.367 5.492 1 98.94 162 ASN B N 1
ATOM 2588 C CA . ASN B 1 162 ? 6.168 12.148 5.312 1 98.94 162 ASN B CA 1
ATOM 2589 C C . ASN B 1 162 ? 6.254 12.734 3.904 1 98.94 162 ASN B C 1
ATOM 2591 O O . ASN B 1 162 ? 6.43 12 2.932 1 98.94 162 ASN B O 1
ATOM 2595 N N . ALA B 1 163 ? 6.207 13.977 3.805 1 98.81 163 ALA B N 1
ATOM 2596 C CA . ALA B 1 163 ? 6.473 14.648 2.533 1 98.81 163 ALA B CA 1
ATOM 2597 C C . ALA B 1 163 ? 7.895 15.203 2.492 1 98.81 163 ALA B C 1
ATOM 2599 O O . ALA B 1 163 ? 8.5 15.453 3.537 1 98.81 163 ALA B O 1
ATOM 2600 N N . SER B 1 164 ? 8.391 15.328 1.303 1 97.44 164 SER B N 1
ATOM 2601 C CA . SER B 1 164 ? 9.695 15.953 1.123 1 97.44 164 SER B CA 1
ATOM 2602 C C . SER B 1 164 ? 9.664 17.422 1.528 1 97.44 164 SER B C 1
ATOM 2604 O O . SER B 1 164 ? 8.594 17.984 1.769 1 97.44 164 SER B O 1
ATOM 2606 N N . SER B 1 165 ? 10.812 17.984 1.531 1 94.06 165 SER B N 1
ATOM 2607 C CA . SER B 1 165 ? 10.93 19.375 1.968 1 94.06 165 SER B CA 1
ATOM 2608 C C . SER B 1 165 ? 10.672 20.344 0.815 1 94.06 165 SER B C 1
ATOM 2610 O O . SER B 1 165 ? 10.555 21.547 1.026 1 94.06 165 SER B O 1
ATOM 2612 N N . SER B 1 166 ? 10.578 19.875 -0.3 1 93.94 166 SER B N 1
ATOM 2613 C CA . SER B 1 166 ? 10.305 20.766 -1.422 1 93.94 166 SER B CA 1
ATOM 2614 C C . SER B 1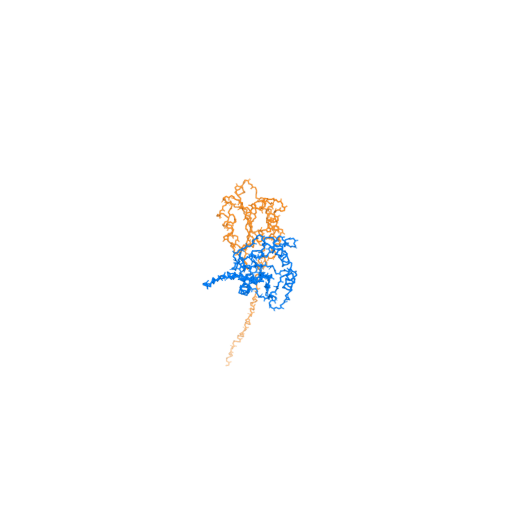 166 ? 8.805 20.984 -1.604 1 93.94 166 SER B C 1
ATOM 2616 O O . SER B 1 166 ? 8.008 20.062 -1.369 1 93.94 166 SER B O 1
ATOM 2618 N N . SER B 1 167 ? 8.484 22.188 -2.057 1 95.5 167 SER B N 1
ATOM 2619 C CA . SER B 1 167 ? 7.086 22.5 -2.314 1 95.5 167 SER B CA 1
ATOM 2620 C C . SER B 1 167 ? 6.484 21.531 -3.336 1 95.5 167 SER B C 1
ATOM 2622 O O . SER B 1 167 ? 5.359 21.062 -3.162 1 95.5 167 SER B O 1
ATOM 2624 N N . GLY B 1 168 ? 7.277 21.266 -4.414 1 96.94 168 GLY B N 1
ATOM 2625 C CA . GLY B 1 168 ? 6.809 20.328 -5.422 1 96.94 168 GLY B CA 1
ATOM 2626 C C . GLY B 1 168 ? 6.559 18.938 -4.871 1 96.94 168 GLY B C 1
ATOM 2627 O O . GLY B 1 168 ? 5.527 18.328 -5.16 1 96.94 168 GLY B O 1
ATOM 2628 N N . GLY B 1 169 ? 7.5 18.453 -4.066 1 97.75 169 GLY B N 1
ATOM 2629 C CA . GLY B 1 169 ? 7.348 17.125 -3.471 1 97.75 169 GLY B CA 1
ATOM 2630 C C . GLY B 1 169 ? 6.18 17.047 -2.508 1 97.75 169 GLY B C 1
ATOM 2631 O O . GLY B 1 169 ? 5.473 16.031 -2.475 1 97.75 169 GLY B O 1
ATOM 2632 N N . MET B 1 170 ? 6.023 18.141 -1.75 1 98.5 170 MET B N 1
ATOM 2633 C CA . MET B 1 170 ? 4.895 18.203 -0.828 1 98.5 170 MET B CA 1
ATOM 2634 C C . MET B 1 170 ? 3.57 18.203 -1.586 1 98.5 170 MET B C 1
ATOM 2636 O O . MET B 1 170 ? 2.637 17.484 -1.214 1 98.5 170 MET B O 1
ATOM 2640 N N . ARG B 1 171 ? 3.453 18.891 -2.611 1 98.56 171 ARG B N 1
ATOM 2641 C CA . ARG B 1 171 ? 2.23 18.969 -3.406 1 98.56 171 ARG B CA 1
ATOM 2642 C C . ARG B 1 171 ? 1.935 17.625 -4.066 1 98.56 171 ARG B C 1
ATOM 2644 O O . ARG B 1 171 ? 0.786 17.172 -4.09 1 98.56 171 ARG B O 1
ATOM 2651 N N . ASP B 1 172 ? 2.93 17 -4.656 1 98.44 172 ASP B N 1
ATOM 2652 C CA . ASP B 1 172 ? 2.764 15.672 -5.238 1 98.44 172 ASP B CA 1
ATOM 2653 C C . ASP B 1 172 ? 2.248 14.68 -4.199 1 98.44 172 ASP B C 1
ATOM 2655 O O . ASP B 1 172 ? 1.359 13.875 -4.488 1 98.44 172 ASP B O 1
ATOM 2659 N N . CYS B 1 173 ? 2.855 14.742 -3.01 1 98.69 173 CYS B N 1
ATOM 2660 C CA . CYS B 1 173 ? 2.475 13.859 -1.915 1 98.69 173 CYS B CA 1
ATOM 2661 C C . CYS B 1 173 ? 1.013 14.055 -1.534 1 98.69 173 CYS B C 1
ATOM 2663 O O . CYS B 1 173 ? 0.242 13.094 -1.483 1 98.69 173 CYS B O 1
ATOM 2665 N N . LEU B 1 174 ? 0.619 15.297 -1.365 1 98.81 174 LEU B N 1
ATOM 2666 C CA . LEU B 1 174 ? -0.75 15.586 -0.953 1 98.81 174 LEU B CA 1
ATOM 2667 C C . LEU B 1 174 ? -1.738 15.234 -2.059 1 98.81 174 LEU B C 1
ATOM 2669 O O . LEU B 1 174 ? -2.861 14.805 -1.782 1 98.81 174 LEU B O 1
ATOM 2673 N N . LYS B 1 175 ? -1.317 15.406 -3.279 1 98.62 175 LYS B N 1
ATOM 2674 C CA . LYS B 1 175 ? -2.168 14.977 -4.383 1 98.62 175 LYS B CA 1
ATOM 2675 C C . LYS B 1 175 ? -2.527 13.5 -4.262 1 98.62 175 LYS B C 1
ATOM 2677 O O . LYS B 1 175 ? -3.697 13.125 -4.371 1 98.62 175 LYS B O 1
ATOM 2682 N N . VAL B 1 176 ? -1.569 12.672 -3.998 1 98.75 176 VAL B N 1
ATOM 2683 C CA . VAL B 1 176 ? -1.777 11.234 -3.863 1 98.75 176 VAL B CA 1
ATOM 2684 C C . VAL B 1 176 ? -2.619 10.945 -2.621 1 98.75 176 VAL B C 1
ATOM 2686 O O . VAL B 1 176 ? -3.592 10.195 -2.686 1 98.75 176 VAL B O 1
ATOM 2689 N N . ILE B 1 177 ? -2.301 11.539 -1.508 1 98.75 177 ILE B N 1
ATOM 2690 C CA . ILE B 1 177 ? -2.967 11.297 -0.235 1 98.75 177 ILE B CA 1
ATOM 2691 C C . ILE B 1 177 ? -4.449 11.648 -0.35 1 98.75 177 ILE B C 1
ATOM 2693 O O . ILE B 1 177 ? -5.312 10.891 0.088 1 98.75 177 ILE B O 1
ATOM 2697 N N . LEU B 1 178 ? -4.707 12.812 -0.938 1 98.31 178 LEU B N 1
ATOM 2698 C CA . LEU B 1 178 ? -6.09 13.266 -1.039 1 98.31 178 LEU B CA 1
ATOM 2699 C C . LEU B 1 178 ? -6.883 12.367 -1.986 1 98.31 178 LEU B C 1
ATOM 2701 O O . LEU B 1 178 ? -8.094 12.188 -1.808 1 98.31 178 LEU B O 1
ATOM 2705 N N . ALA B 1 179 ? -6.227 11.789 -2.918 1 97.69 179 ALA B N 1
ATOM 2706 C CA . ALA B 1 179 ? -6.895 10.875 -3.838 1 97.69 179 ALA B CA 1
ATOM 2707 C C . ALA B 1 179 ? -7.305 9.586 -3.127 1 97.69 179 ALA B C 1
ATOM 2709 O O . ALA B 1 179 ? -8.344 9 -3.443 1 97.69 179 ALA B O 1
ATOM 2710 N N . VAL B 1 180 ? -6.527 9.117 -2.15 1 97.19 180 VAL B N 1
ATOM 2711 C CA . VAL B 1 180 ? -6.797 7.816 -1.537 1 97.19 180 VAL B CA 1
ATOM 2712 C C . VAL B 1 180 ? -7.453 8.023 -0.172 1 97.19 180 VAL B C 1
ATOM 2714 O O . VAL B 1 180 ? -7.875 7.055 0.468 1 97.19 180 VAL B O 1
ATOM 2717 N N . TRP B 1 181 ? -7.605 9.234 0.244 1 96.88 181 TRP B N 1
ATOM 2718 C CA . TRP B 1 181 ? -8.133 9.562 1.565 1 96.88 181 TRP B CA 1
ATOM 2719 C C . TRP B 1 181 ? -9.508 8.953 1.772 1 96.88 181 TRP B C 1
ATOM 2721 O O . TRP B 1 181 ? -9.789 8.375 2.826 1 96.88 181 TRP B O 1
ATOM 2731 N N . PRO B 1 182 ? -10.43 9.031 0.823 1 93.88 182 PRO B N 1
ATOM 2732 C CA . PRO B 1 182 ? -11.75 8.461 1.077 1 93.88 182 PRO B CA 1
ATOM 2733 C C . PRO B 1 182 ? -11.695 6.977 1.438 1 93.88 182 PRO B C 1
ATOM 2735 O O . PRO B 1 182 ? -12.484 6.504 2.262 1 93.88 182 PRO B O 1
ATOM 2738 N N . SER B 1 183 ? -10.75 6.266 0.825 1 92.94 183 SER B N 1
ATOM 2739 C CA . SER B 1 183 ? -10.594 4.848 1.128 1 92.94 183 SER B CA 1
ATOM 2740 C C . SER B 1 183 ? -9.992 4.641 2.516 1 92.94 183 SER B C 1
ATOM 2742 O O . SER B 1 183 ? -10.406 3.734 3.244 1 92.94 183 SER B O 1
ATOM 2744 N N . ILE B 1 184 ? -9.078 5.473 2.861 1 94.38 184 ILE B N 1
ATOM 2745 C CA . ILE B 1 184 ? -8.367 5.352 4.133 1 94.38 184 ILE B CA 1
ATOM 2746 C C . ILE B 1 184 ? -9.281 5.793 5.273 1 94.38 184 ILE B C 1
ATOM 2748 O O . ILE B 1 184 ? -9.375 5.113 6.301 1 94.38 184 ILE B O 1
ATOM 2752 N N . SER B 1 185 ? -9.953 6.887 5.109 1 91.44 185 SER B N 1
ATOM 2753 C CA . SER B 1 185 ? -10.758 7.473 6.176 1 91.44 185 SER B CA 1
ATOM 2754 C C . SER B 1 185 ? -11.914 6.559 6.566 1 91.44 185 SER B C 1
ATOM 2756 O O . SER B 1 185 ? -12.383 6.59 7.707 1 91.44 185 SER B O 1
ATOM 2758 N N . GLY B 1 186 ? -12.336 5.73 5.629 1 86.56 186 GLY B N 1
ATOM 2759 C CA . GLY B 1 186 ? -13.406 4.789 5.934 1 86.56 186 GLY B CA 1
ATOM 2760 C C . GLY B 1 186 ? -13.023 3.783 7.004 1 86.56 186 GLY B C 1
ATOM 2761 O O . GLY B 1 186 ? -13.891 3.225 7.676 1 86.56 186 GLY B O 1
ATOM 2762 N N . TRP B 1 187 ? -11.805 3.637 7.254 1 85.19 187 TRP B N 1
ATOM 2763 C CA . TRP B 1 187 ? -11.352 2.621 8.195 1 85.19 187 TRP B CA 1
ATOM 2764 C C . TRP B 1 187 ? -10.922 3.256 9.516 1 85.19 187 TRP B C 1
ATOM 2766 O O . TRP B 1 187 ? -11.023 2.637 10.578 1 85.19 187 TRP B O 1
ATOM 2776 N N . ILE B 1 188 ? -10.445 4.422 9.422 1 85.62 188 ILE B N 1
ATOM 2777 C CA . ILE B 1 188 ? -9.875 4.977 10.641 1 85.62 188 ILE B CA 1
ATOM 2778 C C . ILE B 1 188 ? -10.883 5.902 11.312 1 85.62 188 ILE B C 1
ATOM 2780 O O . ILE B 1 188 ? -10.633 6.414 12.406 1 85.62 188 ILE B O 1
ATOM 2784 N N . ARG B 1 189 ? -12.047 6.254 10.75 1 78.25 189 ARG B N 1
ATOM 2785 C CA . ARG B 1 189 ? -13.094 7.059 11.359 1 78.25 189 ARG B CA 1
ATOM 2786 C C . ARG B 1 189 ? -14.289 6.191 11.758 1 78.25 189 ARG B C 1
ATOM 2788 O O . ARG B 1 189 ? -14.516 5.133 11.164 1 78.25 189 ARG B O 1
#